Protein AF-A0A7S4BW07-F1 (afdb_monomer_lite)

InterPro domains:
  IPR001878 Zinc finger, CCHC-type [PF00098] (340-355)
  IPR001878 Zinc finger, CCHC-type [PS50158] (341-355)
  IPR001878 Zinc finger, CCHC-type [SM00343] (340-356)
  IPR036875 Zinc finger, CCHC-type superfamily [SSF57756] (324-355)
  IPR043472 Macro domain-like [G3DSA:3.40.220.10] (141-325)
  IPR043472 Macro domain-like [SSF52949] (144-316)
  IPR050892 ADP-ribose derivative metabolism enzymes [PTHR12521] (155-327)

Structure (mmCIF, N/CA/C/O backbone):
data_AF-A0A7S4BW07-F1
#
_entry.id   AF-A0A7S4BW07-F1
#
loop_
_atom_site.group_PDB
_atom_site.id
_atom_site.type_symbol
_atom_site.label_atom_id
_atom_site.label_alt_id
_atom_site.label_comp_id
_atom_site.label_asym_id
_atom_site.label_entity_id
_atom_site.label_seq_id
_atom_site.pdbx_PDB_ins_code
_atom_site.Cartn_x
_atom_site.Cartn_y
_atom_site.Cartn_z
_atom_site.occupancy
_atom_site.B_iso_or_equiv
_atom_site.auth_seq_id
_atom_site.auth_comp_id
_atom_site.auth_asym_id
_atom_site.auth_atom_id
_atom_site.pdbx_PDB_model_num
ATOM 1 N N . ALA A 1 1 ? -63.174 -32.775 -32.444 1.00 52.94 1 ALA A N 1
ATOM 2 C CA . ALA A 1 1 ? -62.093 -33.771 -32.583 1.00 52.94 1 ALA A CA 1
ATOM 3 C C . ALA A 1 1 ? -60.941 -33.375 -31.666 1.00 52.94 1 ALA A C 1
ATOM 5 O O . ALA A 1 1 ? -60.249 -32.403 -31.931 1.00 52.94 1 ALA A O 1
ATOM 6 N N . ALA A 1 2 ? -60.830 -34.055 -30.527 1.00 39.84 2 ALA A N 1
ATOM 7 C CA . ALA A 1 2 ? -59.827 -33.808 -29.501 1.00 39.84 2 ALA A CA 1
ATOM 8 C C . ALA A 1 2 ? -58.517 -34.534 -29.838 1.00 39.84 2 ALA A C 1
ATOM 10 O O . ALA A 1 2 ? -58.558 -35.705 -30.208 1.00 39.84 2 ALA A O 1
ATOM 11 N N . ARG A 1 3 ? -57.368 -33.880 -29.642 1.00 47.84 3 ARG A N 1
ATOM 12 C CA . ARG A 1 3 ? -56.084 -34.553 -29.388 1.00 47.84 3 ARG A CA 1
ATOM 13 C C . ARG A 1 3 ? -55.333 -33.767 -28.315 1.00 47.84 3 ARG A C 1
ATOM 15 O O . ARG A 1 3 ? -54.785 -32.705 -28.581 1.00 47.84 3 ARG A O 1
ATOM 22 N N . ARG A 1 4 ? -55.385 -34.280 -27.084 1.00 47.56 4 ARG A N 1
ATOM 23 C CA . ARG A 1 4 ? -54.501 -33.899 -25.977 1.00 47.56 4 ARG A CA 1
ATOM 24 C C . ARG A 1 4 ? -53.293 -34.831 -26.033 1.00 47.56 4 ARG A C 1
ATOM 26 O O . ARG A 1 4 ? -53.475 -36.046 -26.039 1.00 47.56 4 ARG A O 1
ATOM 33 N N . CYS A 1 5 ? -52.091 -34.268 -26.087 1.00 50.16 5 CYS A N 1
ATOM 34 C CA . CYS A 1 5 ? -50.850 -35.010 -25.892 1.00 50.16 5 CYS A CA 1
ATOM 35 C C . CYS A 1 5 ? -50.637 -35.242 -24.390 1.00 50.16 5 CYS A C 1
ATOM 37 O O . CYS A 1 5 ? -50.711 -34.301 -23.600 1.00 50.16 5 CYS A O 1
ATOM 39 N N . ALA A 1 6 ? -50.408 -36.497 -24.011 1.00 53.12 6 ALA A N 1
ATOM 40 C CA . ALA A 1 6 ? -50.032 -36.905 -22.662 1.00 53.12 6 ALA A CA 1
ATOM 41 C C . ALA A 1 6 ? -48.517 -36.707 -22.439 1.00 53.12 6 ALA A C 1
ATOM 43 O O . ALA A 1 6 ? -47.750 -36.922 -23.380 1.00 53.12 6 ALA A O 1
ATOM 44 N N . PRO A 1 7 ? -48.066 -36.336 -21.227 1.00 57.03 7 PRO A N 1
ATOM 45 C CA . PRO A 1 7 ? -46.651 -36.331 -20.881 1.00 57.03 7 PRO A CA 1
ATOM 46 C C . PRO A 1 7 ? -46.183 -37.696 -20.351 1.00 57.03 7 PRO A C 1
ATOM 48 O O . PRO A 1 7 ? -46.872 -38.374 -19.590 1.00 57.03 7 PRO A O 1
ATOM 51 N N . THR A 1 8 ? -44.982 -38.069 -20.781 1.00 54.78 8 THR A N 1
ATOM 52 C CA . THR A 1 8 ? -44.252 -39.300 -20.467 1.00 54.78 8 THR A CA 1
ATOM 53 C C . THR A 1 8 ? -43.808 -39.338 -19.001 1.00 54.78 8 THR A C 1
ATOM 55 O O . THR A 1 8 ? -43.261 -38.365 -18.484 1.00 54.78 8 THR A O 1
ATOM 58 N N . ALA A 1 9 ? -44.024 -40.480 -18.344 1.00 44.12 9 ALA A N 1
ATOM 59 C CA . ALA A 1 9 ? -43.617 -40.756 -16.970 1.00 44.12 9 ALA A CA 1
ATOM 60 C C . ALA A 1 9 ? -42.083 -40.813 -16.820 1.00 44.12 9 ALA A C 1
ATOM 62 O O . ALA A 1 9 ? -41.403 -41.461 -17.615 1.00 44.12 9 ALA A O 1
ATOM 63 N N . GLN A 1 10 ? -41.554 -40.161 -15.781 1.00 55.56 10 GLN A N 1
ATOM 64 C CA . GLN A 1 10 ? -40.162 -40.281 -15.340 1.00 55.56 10 GLN A CA 1
ATOM 65 C C . GLN A 1 10 ? -40.058 -41.281 -14.182 1.00 55.56 10 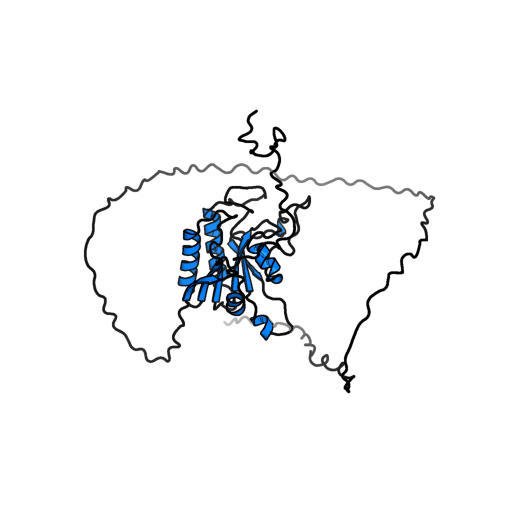GLN A C 1
ATOM 67 O O . GLN A 1 10 ? -40.829 -41.235 -13.224 1.00 55.56 10 GLN A O 1
ATOM 72 N N . THR A 1 11 ? -39.092 -42.185 -14.293 1.00 53.09 11 THR A N 1
ATOM 73 C CA . THR A 1 11 ? -38.699 -43.197 -13.305 1.00 53.09 11 THR A CA 1
ATOM 74 C C . THR A 1 11 ? -37.942 -42.546 -12.133 1.00 53.09 11 THR A C 1
ATOM 76 O O . THR A 1 11 ? -37.095 -41.686 -12.384 1.00 53.09 11 THR A O 1
ATOM 79 N N . PRO A 1 12 ? -38.177 -42.934 -10.865 1.00 52.34 12 PRO A N 1
ATOM 80 C CA . PRO A 1 12 ? -37.447 -42.369 -9.730 1.00 52.34 12 PRO A CA 1
ATOM 81 C C . PRO A 1 12 ? -36.032 -42.958 -9.587 1.00 52.34 12 PRO A C 1
ATOM 83 O O . PRO A 1 12 ? -35.833 -44.170 -9.667 1.00 52.34 12 PRO A O 1
ATOM 86 N N . LEU A 1 13 ? -35.057 -42.077 -9.344 1.00 52.97 13 LEU A N 1
ATOM 87 C CA . LEU A 1 13 ? -33.680 -42.403 -8.952 1.00 52.97 13 LEU A CA 1
ATOM 88 C C . LEU A 1 13 ? -33.608 -42.808 -7.463 1.00 52.97 13 LEU A C 1
ATOM 90 O O . LEU A 1 13 ? -34.414 -42.325 -6.664 1.00 52.97 13 LEU A O 1
ATOM 94 N N . PRO A 1 14 ? -32.647 -43.665 -7.067 1.00 49.34 14 PRO A N 1
ATOM 95 C CA . PRO A 1 14 ? -32.511 -44.131 -5.692 1.00 49.34 14 PRO A CA 1
ATOM 96 C C . PRO A 1 14 ? -31.936 -43.054 -4.760 1.00 49.34 14 PRO A C 1
ATOM 98 O O . PRO A 1 14 ? -31.027 -42.303 -5.108 1.00 49.34 14 PRO A O 1
ATOM 101 N N . THR A 1 15 ? -32.481 -43.022 -3.549 1.00 44.12 15 THR A N 1
ATOM 102 C CA . THR A 1 15 ? -32.121 -42.162 -2.421 1.00 44.12 15 THR A CA 1
ATOM 103 C C . THR A 1 15 ? -30.752 -42.526 -1.837 1.00 44.12 15 THR A C 1
ATOM 105 O O . THR A 1 15 ? -30.555 -43.624 -1.313 1.00 44.12 15 THR A O 1
ATOM 108 N N . GLU A 1 16 ? -29.807 -41.583 -1.873 1.00 44.56 16 GLU A N 1
ATOM 109 C CA . GLU A 1 16 ? -28.562 -41.678 -1.110 1.00 44.56 16 GLU A CA 1
ATOM 110 C C . GLU A 1 16 ? -28.810 -41.411 0.380 1.00 44.56 16 GLU A C 1
ATOM 112 O O . GLU A 1 16 ? -29.496 -40.469 0.780 1.00 44.56 16 GLU A O 1
ATOM 117 N N . ARG A 1 17 ? -28.241 -42.292 1.205 1.00 43.12 17 ARG A N 1
ATOM 118 C CA . ARG A 1 17 ? -28.294 -42.266 2.665 1.00 43.12 17 ARG A CA 1
ATOM 119 C C . ARG A 1 17 ? -27.422 -41.134 3.205 1.00 43.12 17 ARG A C 1
ATOM 121 O O . ARG A 1 17 ? -26.209 -41.138 3.020 1.00 43.12 17 ARG A O 1
ATOM 128 N N . THR A 1 18 ? -28.024 -40.230 3.966 1.00 41.22 18 THR A N 1
ATOM 129 C CA . THR A 1 18 ? -27.315 -39.307 4.854 1.00 41.22 18 THR A CA 1
ATOM 130 C C . THR A 1 18 ? -26.735 -40.086 6.035 1.00 41.22 18 THR A C 1
ATOM 132 O O . THR A 1 18 ? -27.486 -40.627 6.847 1.00 41.22 18 THR A O 1
ATOM 135 N N . ALA A 1 19 ? -25.407 -40.162 6.125 1.00 43.25 19 ALA A N 1
ATOM 136 C CA . ALA A 1 19 ? -24.723 -40.655 7.312 1.00 43.25 19 ALA A CA 1
ATOM 137 C C . ALA A 1 19 ? -24.701 -39.559 8.388 1.00 43.25 19 ALA A C 1
ATOM 139 O O . ALA A 1 19 ? -24.218 -38.448 8.174 1.00 43.25 19 ALA A O 1
ATOM 140 N N . ASP A 1 20 ? -25.269 -39.925 9.528 1.00 43.41 20 ASP A N 1
ATOM 141 C CA . ASP A 1 20 ? -25.390 -39.191 10.776 1.00 43.41 20 ASP A CA 1
ATOM 142 C C . ASP A 1 20 ? -24.006 -38.890 11.397 1.00 43.41 20 ASP A C 1
ATOM 144 O O . ASP A 1 20 ? -23.209 -39.788 11.681 1.00 43.41 20 ASP A O 1
ATOM 148 N N . LEU A 1 21 ? -23.718 -3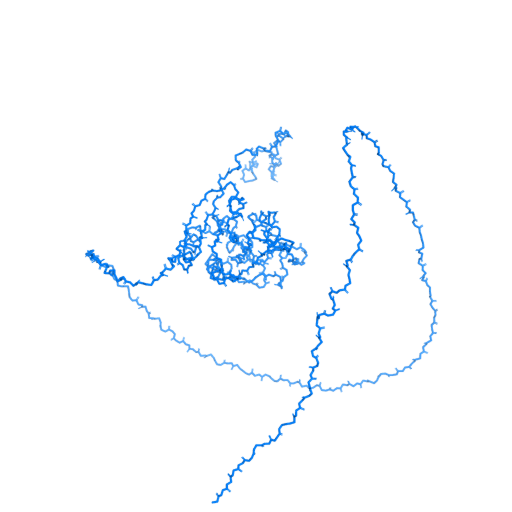7.599 11.579 1.00 45.12 21 LEU A N 1
ATOM 149 C CA . LEU A 1 21 ? -22.458 -37.045 12.091 1.00 45.12 21 LEU A CA 1
ATOM 150 C C . LEU A 1 21 ? -22.471 -36.846 13.620 1.00 45.12 21 LEU A C 1
ATOM 152 O O . LEU A 1 21 ? -21.621 -36.131 14.156 1.00 45.12 21 LEU A O 1
ATOM 156 N N . GLU A 1 22 ? -23.397 -37.488 14.337 1.00 41.41 22 GLU A N 1
ATOM 157 C CA . GLU A 1 22 ? -23.559 -37.327 15.787 1.00 41.41 22 GLU A CA 1
ATOM 158 C C . GLU A 1 22 ? -22.984 -38.491 16.626 1.00 41.41 22 GLU A C 1
ATOM 160 O O . GLU A 1 22 ? -22.907 -38.409 17.852 1.00 41.41 22 GLU A O 1
ATOM 165 N N . THR A 1 23 ? -22.428 -39.528 15.984 1.00 40.88 23 THR A N 1
ATOM 166 C CA . THR A 1 23 ? -21.866 -40.717 16.671 1.00 40.88 23 THR A CA 1
ATOM 167 C C . THR A 1 23 ? -20.335 -40.675 16.889 1.00 40.88 23 THR A C 1
ATOM 169 O O . THR A 1 23 ? -19.779 -41.515 17.591 1.00 40.88 23 THR A O 1
ATOM 172 N N . LEU A 1 24 ? -19.618 -39.655 16.398 1.00 38.56 24 LEU A N 1
ATOM 173 C CA . LEU A 1 24 ? -18.141 -39.571 16.480 1.00 38.56 24 LEU A CA 1
ATOM 174 C C . LEU A 1 24 ? -17.604 -38.564 17.520 1.00 38.56 24 LEU A C 1
ATOM 176 O O . LEU A 1 24 ? -16.448 -38.150 17.456 1.00 38.56 24 LEU A O 1
ATOM 180 N N . ARG A 1 25 ? -18.432 -38.167 18.498 1.00 41.47 25 ARG A N 1
ATOM 181 C CA . ARG A 1 25 ? -18.088 -37.161 19.530 1.00 41.47 25 ARG A CA 1
ATOM 182 C C . ARG A 1 25 ? -17.975 -37.674 20.967 1.00 41.47 25 ARG A C 1
ATOM 184 O O . ARG A 1 25 ? -17.830 -36.875 21.889 1.00 41.47 25 ARG A O 1
ATOM 191 N N . ARG A 1 26 ? -17.986 -38.986 21.192 1.00 39.78 26 ARG A N 1
ATOM 192 C CA . ARG A 1 26 ? -17.816 -39.573 22.529 1.00 39.78 26 ARG A CA 1
ATOM 193 C C . ARG A 1 26 ? -16.743 -40.647 22.491 1.00 39.78 26 ARG A C 1
ATOM 195 O O . ARG A 1 26 ? -17.069 -41.786 22.210 1.00 39.78 26 ARG A O 1
ATOM 202 N N . ASN A 1 27 ? -15.488 -40.254 22.716 1.00 35.66 27 ASN A N 1
ATOM 203 C CA . ASN A 1 27 ? -14.426 -41.058 23.340 1.00 35.66 27 ASN A CA 1
ATOM 204 C C . ASN A 1 27 ? -13.112 -40.266 23.308 1.00 35.66 27 ASN A C 1
ATOM 206 O O . ASN A 1 27 ? -12.413 -40.293 22.303 1.00 35.66 27 ASN A O 1
ATOM 210 N N . LEU A 1 28 ? -12.832 -39.530 24.392 1.00 36.00 28 LEU A N 1
ATOM 211 C CA . LEU A 1 28 ? -11.504 -39.232 24.968 1.00 36.00 28 LEU A CA 1
ATOM 212 C C . LEU A 1 28 ? -11.645 -38.067 25.960 1.00 36.00 28 LEU A C 1
ATOM 214 O O . LEU A 1 28 ? -11.233 -36.936 25.722 1.00 36.00 28 LEU A O 1
ATOM 218 N N . ALA A 1 29 ? -12.264 -38.364 27.095 1.00 33.94 29 ALA A N 1
ATOM 219 C CA . ALA A 1 29 ? -12.127 -37.590 28.316 1.00 33.94 29 ALA A CA 1
ATOM 220 C C . ALA A 1 29 ? -11.973 -38.616 29.433 1.00 33.94 29 ALA A C 1
ATOM 222 O O . ALA A 1 29 ? -12.885 -39.407 29.613 1.00 33.94 29 ALA A O 1
ATOM 223 N N . PHE A 1 30 ? -10.798 -38.661 30.064 1.00 32.25 30 PHE A N 1
ATOM 224 C CA . PHE A 1 30 ? -10.519 -39.057 31.454 1.00 32.25 30 PHE A CA 1
ATOM 225 C C . PHE A 1 30 ? -9.035 -39.425 31.564 1.00 32.25 30 PHE A C 1
ATOM 227 O O . PHE A 1 30 ? -8.624 -40.453 31.040 1.00 32.25 30 PHE A O 1
ATOM 234 N N . PHE A 1 31 ? -8.238 -38.556 32.195 1.00 31.56 31 PHE A N 1
ATOM 235 C CA . PHE A 1 31 ? -7.399 -38.860 33.367 1.00 31.56 31 PHE A CA 1
ATOM 236 C C . PHE A 1 31 ? -6.421 -37.702 33.644 1.00 31.56 31 PHE A C 1
ATOM 238 O O . PHE A 1 31 ? -5.444 -37.526 32.922 1.00 31.56 31 PHE A O 1
ATOM 245 N N . TRP A 1 32 ? -6.727 -36.897 34.669 1.00 32.56 32 TRP A N 1
ATOM 246 C CA . TRP A 1 32 ? -5.901 -36.625 35.865 1.00 32.56 32 TRP A CA 1
ATOM 247 C C . TRP A 1 32 ? -6.265 -35.280 36.514 1.00 32.56 32 TRP A C 1
ATOM 249 O O . TRP A 1 32 ? -6.237 -34.228 35.880 1.00 32.56 32 TRP A O 1
ATOM 259 N N . LEU A 1 33 ? -6.586 -35.339 37.810 1.00 38.53 33 LEU A N 1
ATOM 260 C CA . LEU A 1 33 ? -6.883 -34.211 38.693 1.00 38.53 33 LEU A CA 1
ATOM 261 C C . LEU A 1 33 ? -6.057 -34.395 39.991 1.00 38.53 33 LEU A C 1
ATOM 263 O O . LEU A 1 33 ? -6.345 -35.321 40.739 1.00 38.53 33 LEU A O 1
ATOM 267 N N . PHE A 1 34 ? -5.080 -33.491 40.208 1.00 35.50 34 PHE A N 1
ATOM 268 C CA . PHE A 1 34 ? -4.532 -32.928 41.478 1.00 35.50 34 PHE A CA 1
ATOM 269 C C . PHE A 1 34 ? -3.842 -33.841 42.541 1.00 35.50 34 PHE A C 1
ATOM 271 O O . PHE A 1 34 ? -4.021 -35.051 42.476 1.00 35.50 34 PHE A O 1
ATOM 278 N N . PRO A 1 35 ? -3.063 -33.310 43.539 1.00 56.97 35 PRO A N 1
ATOM 279 C CA . PRO A 1 35 ? -2.945 -31.915 44.014 1.00 56.97 35 PRO A CA 1
ATOM 280 C C . PRO A 1 35 ? -1.521 -31.341 44.296 1.00 56.97 35 PRO A C 1
ATOM 282 O O . PRO A 1 35 ? -0.492 -31.956 44.048 1.00 56.97 35 PRO A O 1
ATOM 285 N N . ALA A 1 36 ? -1.535 -30.093 44.788 1.00 43.25 36 ALA A N 1
ATOM 286 C CA . ALA A 1 36 ? -0.470 -29.120 45.068 1.00 43.25 36 ALA A CA 1
ATOM 287 C C . ALA A 1 36 ? 0.516 -29.434 46.222 1.00 43.25 36 ALA A C 1
ATOM 289 O O . ALA A 1 36 ? 0.225 -30.280 47.058 1.00 43.25 36 ALA A O 1
ATOM 290 N N . VAL A 1 37 ? 1.616 -28.650 46.309 1.00 35.25 37 VAL A N 1
ATOM 291 C CA . VAL A 1 37 ? 2.120 -27.855 47.476 1.00 35.25 37 VAL A CA 1
ATOM 292 C C . VAL A 1 37 ? 3.611 -27.472 47.286 1.00 35.25 37 VAL A C 1
ATOM 294 O O . VAL A 1 37 ? 4.414 -28.306 46.888 1.00 35.25 37 VAL A O 1
ATOM 297 N N . GLY A 1 38 ? 3.995 -26.234 47.658 1.00 31.41 38 GLY A N 1
ATOM 298 C CA . GLY A 1 38 ? 5.314 -25.960 48.274 1.00 31.41 38 GLY A CA 1
ATOM 299 C C . GLY A 1 38 ? 6.230 -24.895 47.641 1.00 31.41 38 GLY A C 1
ATOM 300 O O . GLY A 1 38 ? 6.811 -25.108 46.586 1.00 31.41 38 GLY A O 1
ATOM 301 N N . ARG A 1 39 ? 6.423 -23.767 48.347 1.00 41.31 39 ARG A N 1
ATOM 302 C CA . ARG A 1 39 ? 7.477 -22.741 48.140 1.00 41.31 39 ARG A CA 1
ATOM 303 C C . ARG A 1 39 ? 8.841 -23.225 48.671 1.00 41.31 39 ARG A C 1
ATOM 305 O O . ARG A 1 39 ? 8.839 -23.852 49.720 1.00 41.31 39 ARG A O 1
ATOM 312 N N . MET A 1 40 ? 9.967 -22.776 48.088 1.00 30.25 40 MET A N 1
ATOM 313 C CA . MET A 1 40 ? 11.015 -21.942 48.741 1.00 30.25 40 MET A CA 1
ATOM 314 C C . MET A 1 40 ? 12.328 -21.805 47.922 1.00 30.25 40 MET A C 1
ATOM 316 O O . MET A 1 40 ? 12.826 -22.761 47.351 1.00 30.25 40 MET A O 1
ATOM 320 N N . HIS A 1 41 ? 12.824 -20.558 47.910 1.00 36.62 41 HIS A N 1
ATOM 321 C CA . HIS A 1 41 ? 14.176 -19.966 47.793 1.00 36.62 41 HIS A CA 1
ATOM 322 C C . HIS A 1 41 ? 15.443 -20.700 47.282 1.00 36.62 41 HIS A C 1
ATOM 324 O O . HIS A 1 41 ? 15.789 -21.769 47.761 1.00 36.62 41 HIS A O 1
ATOM 330 N N . ALA A 1 42 ? 16.240 -19.887 46.546 1.00 33.84 42 ALA A N 1
ATOM 331 C CA . ALA A 1 42 ? 17.721 -19.786 46.517 1.00 33.84 42 ALA A CA 1
ATOM 332 C C . ALA A 1 42 ? 18.498 -20.983 45.920 1.00 33.84 42 ALA A C 1
ATOM 334 O O . ALA A 1 42 ? 18.060 -22.112 45.996 1.00 33.84 42 ALA A O 1
ATOM 335 N N . SER A 1 43 ? 19.690 -20.897 45.330 1.00 33.72 43 SER A N 1
ATOM 336 C CA . SER A 1 43 ? 20.604 -19.865 44.828 1.00 33.72 43 SER A CA 1
ATOM 337 C C . SER A 1 43 ? 21.804 -20.637 44.239 1.00 33.72 43 SER A C 1
ATOM 339 O O . SER A 1 43 ? 22.129 -21.693 44.768 1.00 33.72 43 SER A O 1
ATOM 341 N N . GLN A 1 44 ? 22.514 -20.057 43.264 1.00 31.83 44 GLN A N 1
ATOM 342 C CA . GLN A 1 44 ? 23.883 -20.415 42.829 1.00 31.83 44 GLN A CA 1
ATOM 343 C C . GLN A 1 44 ? 24.109 -21.750 42.086 1.00 31.83 44 GLN A C 1
ATOM 345 O O . GLN A 1 44 ? 23.568 -22.791 42.427 1.00 31.83 44 GLN A O 1
ATOM 350 N N . GLY A 1 45 ? 25.001 -21.713 41.086 1.00 30.77 45 GLY A N 1
ATOM 351 C CA . GLY A 1 45 ? 25.560 -22.923 40.474 1.00 30.77 45 GLY A CA 1
ATOM 352 C C . GLY A 1 45 ? 26.061 -22.743 39.044 1.00 30.77 45 GLY A C 1
ATOM 353 O O . GLY A 1 45 ? 25.388 -23.094 38.086 1.00 30.77 45 GLY A O 1
ATOM 354 N N . VAL A 1 46 ? 27.256 -22.181 38.906 1.00 38.12 46 VAL A N 1
ATOM 355 C CA . VAL A 1 46 ? 28.016 -22.011 37.661 1.00 38.12 46 VAL A CA 1
ATOM 356 C C . VAL A 1 46 ? 28.842 -23.284 37.359 1.00 38.12 46 VAL A C 1
ATOM 358 O O . VAL A 1 46 ? 29.412 -23.844 38.287 1.00 38.12 46 VAL A O 1
ATOM 361 N N . LYS A 1 47 ? 29.002 -23.617 36.058 1.00 34.00 47 LYS A N 1
ATOM 362 C CA . LYS A 1 47 ? 29.954 -24.566 35.401 1.00 34.00 47 LYS A CA 1
ATOM 363 C C . LYS A 1 47 ? 29.617 -26.074 35.395 1.00 34.00 47 LYS A C 1
ATOM 365 O O . LYS A 1 47 ? 29.618 -26.708 36.436 1.00 34.00 47 LYS A O 1
ATOM 370 N N . GLN A 1 48 ? 29.509 -26.663 34.194 1.00 33.66 48 GLN A N 1
ATOM 371 C CA . GLN A 1 48 ? 30.522 -27.509 33.501 1.00 33.66 48 GLN A CA 1
ATOM 372 C C . GLN A 1 48 ? 29.876 -28.191 32.260 1.00 33.66 48 GLN A C 1
ATOM 374 O O . GLN A 1 48 ? 28.760 -28.685 32.340 1.00 33.66 48 GLN A O 1
ATOM 379 N N . ALA A 1 49 ? 30.393 -27.949 31.044 1.00 31.33 49 ALA A N 1
ATOM 380 C CA . ALA A 1 49 ? 31.215 -28.862 30.214 1.00 31.33 49 ALA A CA 1
ATOM 381 C C . ALA A 1 49 ? 30.479 -30.160 29.780 1.00 31.33 49 ALA A C 1
ATOM 383 O O . ALA A 1 49 ? 30.180 -31.010 30.601 1.00 31.33 49 ALA A O 1
ATOM 384 N N . ALA A 1 50 ? 30.008 -30.301 28.535 1.00 32.53 50 ALA A N 1
ATOM 385 C CA . ALA A 1 50 ? 30.759 -30.619 27.307 1.00 32.53 50 ALA A CA 1
ATOM 386 C C . ALA A 1 50 ? 31.354 -32.044 27.249 1.00 32.53 50 ALA A C 1
ATOM 388 O O . ALA A 1 50 ? 32.559 -32.182 27.382 1.00 32.53 50 ALA A O 1
ATOM 389 N N . VAL A 1 51 ? 30.536 -33.069 26.956 1.00 31.45 51 VAL A N 1
ATOM 390 C CA . VAL A 1 51 ? 30.914 -34.362 26.325 1.00 31.45 51 VAL A CA 1
ATOM 391 C C . VAL A 1 51 ? 29.605 -34.923 25.719 1.00 31.45 51 VAL A C 1
ATOM 393 O O . VAL A 1 51 ? 28.612 -35.005 26.426 1.00 31.45 51 VAL A O 1
ATOM 396 N N . LEU A 1 52 ? 29.433 -35.128 24.408 1.00 28.98 52 LEU A N 1
ATOM 397 C CA . LEU A 1 52 ? 29.710 -36.401 23.737 1.00 28.98 52 LEU A CA 1
ATOM 398 C C . LEU A 1 52 ? 29.690 -36.183 22.212 1.00 28.98 52 LEU A C 1
ATOM 400 O O . LEU A 1 52 ? 28.677 -35.811 21.619 1.00 28.98 52 LEU A O 1
ATOM 404 N N . LYS A 1 53 ? 30.842 -36.418 21.587 1.00 34.41 53 LYS A N 1
ATOM 405 C CA . LYS A 1 53 ? 31.050 -36.510 20.141 1.00 34.41 53 LYS A CA 1
ATOM 406 C C . LYS A 1 53 ? 31.340 -37.983 19.830 1.00 34.41 53 LYS A C 1
ATOM 408 O O . LYS A 1 53 ? 31.967 -38.655 20.637 1.00 34.41 53 LYS A O 1
ATOM 413 N N . GLN A 1 54 ? 30.962 -38.393 18.621 1.00 30.39 54 GLN A N 1
ATOM 414 C CA . GLN A 1 54 ? 31.388 -39.597 17.892 1.00 30.39 54 GLN A CA 1
ATOM 415 C C . GLN A 1 54 ? 30.713 -40.936 18.232 1.00 30.39 54 GLN A C 1
ATOM 417 O O . GLN A 1 54 ? 31.050 -41.628 19.184 1.00 30.39 54 GLN A O 1
ATOM 422 N N . ARG A 1 55 ? 29.869 -41.374 17.289 1.00 37.31 55 ARG A N 1
ATOM 423 C CA . ARG A 1 55 ? 29.823 -42.769 16.844 1.00 37.31 55 ARG A CA 1
ATOM 424 C C . ARG A 1 55 ? 30.167 -42.819 15.355 1.00 37.31 55 ARG A C 1
ATOM 426 O O . ARG A 1 55 ? 29.624 -42.070 14.547 1.00 37.31 55 ARG A O 1
ATOM 433 N N . THR A 1 56 ? 31.143 -43.658 15.060 1.00 34.38 56 THR A N 1
ATOM 434 C CA . THR A 1 56 ? 31.743 -43.999 13.773 1.00 34.38 56 THR A CA 1
ATOM 435 C C . THR A 1 56 ? 30.879 -44.982 12.971 1.00 34.38 56 THR A C 1
ATOM 437 O O . THR A 1 56 ? 30.268 -45.877 13.543 1.00 34.38 56 THR A O 1
ATOM 440 N N . LEU A 1 57 ? 30.855 -44.765 11.647 1.00 33.06 57 LEU A N 1
ATOM 441 C CA . LEU A 1 57 ? 31.056 -45.716 10.529 1.00 33.06 57 LEU A CA 1
ATOM 442 C C . LEU A 1 57 ? 30.746 -47.202 10.812 1.00 33.06 57 LEU A C 1
ATOM 444 O O . LEU A 1 57 ? 31.364 -47.804 11.682 1.00 33.06 57 LEU A O 1
ATOM 448 N N . SER A 1 58 ? 29.925 -47.894 10.014 1.00 31.23 58 SER A N 1
ATOM 449 C CA . SER A 1 58 ? 30.330 -48.485 8.718 1.00 31.23 58 SER A CA 1
ATOM 450 C C . SER A 1 58 ? 29.230 -49.435 8.173 1.00 31.23 58 SER A C 1
ATOM 452 O O . SER A 1 58 ? 28.224 -49.640 8.842 1.00 31.23 58 SER A O 1
ATOM 454 N N . PHE A 1 59 ? 29.479 -50.011 6.985 1.00 31.50 59 PHE A N 1
ATOM 455 C CA . PHE A 1 59 ? 28.650 -50.821 6.064 1.00 31.50 59 PHE A CA 1
ATOM 456 C C . PHE A 1 59 ? 27.956 -49.997 4.967 1.00 31.50 59 PHE A C 1
ATOM 458 O O . PHE A 1 59 ? 27.076 -49.195 5.234 1.00 31.50 59 PHE A O 1
ATOM 465 N N . GLY A 1 60 ? 28.304 -50.099 3.684 1.00 30.19 60 GLY A N 1
ATOM 466 C CA . GLY A 1 60 ? 29.139 -51.074 2.978 1.00 30.19 60 GLY A CA 1
ATOM 467 C C . GLY A 1 60 ? 28.440 -51.422 1.666 1.00 30.19 60 GLY A C 1
ATOM 468 O O . GLY A 1 60 ? 27.423 -52.102 1.675 1.00 30.19 60 GLY A O 1
ATOM 469 N N . LYS A 1 61 ? 28.956 -50.886 0.556 1.00 33.97 61 LYS A N 1
ATOM 470 C CA . LYS A 1 61 ? 28.516 -51.160 -0.820 1.00 33.97 61 LYS A CA 1
ATOM 471 C C . LYS A 1 61 ? 28.619 -52.657 -1.134 1.00 33.97 61 LYS A C 1
ATOM 473 O O . LYS A 1 61 ? 29.652 -53.250 -0.851 1.00 33.97 61 LYS A O 1
ATOM 478 N N . ALA A 1 62 ? 27.633 -53.192 -1.848 1.00 31.17 62 ALA A N 1
ATOM 479 C CA . ALA A 1 62 ? 27.792 -54.390 -2.664 1.00 31.17 62 ALA A CA 1
ATOM 480 C C . ALA A 1 62 ? 27.363 -54.055 -4.098 1.00 31.17 62 ALA A C 1
ATOM 482 O O . ALA A 1 62 ? 26.259 -53.566 -4.340 1.00 31.17 62 ALA A O 1
ATOM 483 N N . ARG A 1 63 ? 28.296 -54.247 -5.029 1.00 34.97 63 ARG A N 1
ATOM 484 C CA . ARG A 1 63 ? 28.138 -54.134 -6.476 1.00 34.97 63 ARG A CA 1
ATOM 485 C C . ARG A 1 63 ? 29.033 -55.216 -7.067 1.00 34.97 63 ARG A C 1
ATOM 487 O O . ARG A 1 63 ? 30.233 -55.127 -6.872 1.00 34.97 63 ARG A O 1
ATOM 494 N N . GLU A 1 64 ? 28.432 -56.171 -7.758 1.00 33.47 64 GLU A N 1
ATOM 495 C CA . GLU A 1 64 ? 28.991 -57.122 -8.735 1.00 33.47 64 GLU A CA 1
ATOM 496 C C . GLU A 1 64 ? 27.766 -57.816 -9.374 1.00 33.47 64 GLU A C 1
ATOM 498 O O . GLU A 1 64 ? 26.724 -57.888 -8.727 1.00 33.47 64 GLU A O 1
ATOM 503 N N . CYS A 1 65 ? 27.744 -58.397 -10.571 1.00 31.00 65 CYS A N 1
ATOM 504 C CA . CYS A 1 65 ? 28.410 -58.255 -11.873 1.00 31.00 65 CYS A CA 1
ATOM 505 C C . CYS A 1 65 ? 27.973 -59.517 -12.652 1.00 31.00 65 CYS A C 1
ATOM 507 O O . CYS A 1 65 ? 28.140 -60.595 -12.098 1.00 31.00 65 CYS A O 1
ATOM 509 N N . LEU A 1 66 ? 27.529 -59.373 -13.916 1.00 30.06 66 LEU A N 1
ATOM 510 C CA . LEU A 1 66 ? 27.591 -60.389 -15.001 1.00 30.06 66 LEU A CA 1
ATOM 511 C C . LEU A 1 66 ? 26.698 -61.654 -14.823 1.00 30.06 66 LEU A C 1
ATOM 513 O O . LEU A 1 66 ? 26.509 -62.142 -13.725 1.00 30.06 66 LEU A O 1
ATOM 517 N N . GLN A 1 67 ? 26.087 -62.279 -15.835 1.00 31.56 67 GLN A N 1
ATOM 518 C CA . GLN A 1 67 ? 26.190 -62.188 -17.291 1.00 31.56 67 GLN A CA 1
ATOM 519 C C . GLN A 1 67 ? 25.008 -62.944 -17.945 1.00 31.56 67 GLN A C 1
ATOM 521 O O . GLN A 1 67 ? 24.529 -63.928 -17.392 1.00 31.56 67 GLN A O 1
ATOM 526 N N . SER A 1 68 ? 24.646 -62.487 -19.154 1.00 33.16 68 SER A N 1
ATOM 527 C CA . SER A 1 68 ? 24.100 -63.213 -20.324 1.00 33.16 68 SER A CA 1
ATOM 528 C C . SER A 1 68 ? 22.805 -64.032 -20.218 1.00 33.16 68 SER A C 1
ATOM 530 O O . SER A 1 68 ? 22.745 -65.020 -19.498 1.00 33.16 68 SER A O 1
ATOM 532 N N . ILE A 1 69 ? 21.844 -63.720 -21.098 1.00 32.81 69 ILE A N 1
ATOM 533 C CA . ILE A 1 69 ? 21.552 -64.508 -22.315 1.00 32.81 69 ILE A CA 1
ATOM 534 C C . ILE A 1 69 ? 20.722 -63.639 -23.283 1.00 32.81 69 ILE A C 1
ATOM 536 O O . ILE A 1 69 ? 19.716 -63.045 -22.897 1.00 32.81 69 ILE A O 1
ATOM 540 N N . ASP A 1 70 ? 21.204 -63.561 -24.526 1.00 37.00 70 ASP A N 1
ATOM 541 C CA . ASP A 1 70 ? 20.521 -63.073 -25.730 1.00 37.00 70 ASP A CA 1
ATOM 542 C C . ASP A 1 70 ? 19.305 -63.935 -26.069 1.00 37.00 70 ASP A C 1
ATOM 544 O O . ASP A 1 70 ? 19.444 -65.153 -26.069 1.00 37.00 70 ASP A O 1
ATOM 548 N N . LEU A 1 71 ? 18.198 -63.325 -26.510 1.00 36.59 71 LEU A N 1
ATOM 549 C CA . LEU A 1 71 ? 17.377 -63.861 -27.604 1.00 36.59 71 LEU A CA 1
ATOM 550 C C . LEU A 1 71 ? 16.684 -62.723 -28.380 1.00 36.59 71 LEU A C 1
ATOM 552 O O . LEU A 1 71 ? 15.820 -62.011 -27.876 1.00 36.59 71 LEU A O 1
ATOM 556 N N . THR A 1 72 ? 17.133 -62.598 -29.624 1.00 35.81 72 THR A N 1
ATOM 557 C CA . THR A 1 72 ? 16.488 -62.115 -30.855 1.00 35.81 72 THR A CA 1
ATOM 558 C C . THR A 1 72 ? 14.966 -61.919 -30.856 1.00 35.81 72 THR A C 1
ATOM 560 O O . THR A 1 72 ? 14.220 -62.809 -30.450 1.00 35.81 72 THR A O 1
ATOM 563 N N . GLY A 1 73 ? 14.503 -60.841 -31.498 1.00 32.31 73 GLY A N 1
ATOM 564 C CA . GLY A 1 73 ? 13.119 -60.736 -31.968 1.00 32.31 73 GLY A CA 1
ATOM 565 C C . GLY A 1 73 ? 12.800 -59.396 -32.633 1.00 32.31 73 GLY A C 1
ATOM 566 O O . GLY A 1 73 ? 12.838 -58.356 -31.985 1.00 32.31 73 GLY A O 1
ATOM 567 N N . ASP A 1 74 ? 12.509 -59.455 -33.929 1.00 34.06 74 ASP A N 1
ATOM 568 C CA . ASP A 1 74 ? 12.282 -58.366 -34.881 1.00 34.06 74 ASP A CA 1
ATOM 569 C C . ASP A 1 74 ? 11.188 -57.344 -34.514 1.00 34.06 74 ASP A C 1
ATOM 571 O O . ASP A 1 74 ? 10.130 -57.682 -33.982 1.00 34.06 74 ASP A O 1
ATOM 575 N N . VAL A 1 75 ? 11.415 -56.084 -34.906 1.00 42.50 75 VAL A N 1
ATOM 576 C CA . VAL A 1 75 ? 10.428 -54.991 -34.876 1.00 42.50 75 VAL A CA 1
ATOM 577 C C . VAL A 1 75 ? 10.054 -54.627 -36.318 1.00 42.50 75 VAL A C 1
ATOM 579 O O . VAL A 1 75 ? 10.934 -54.191 -37.067 1.00 42.50 75 VAL A O 1
ATOM 582 N N . PRO A 1 76 ? 8.779 -54.739 -36.735 1.00 47.97 76 PRO A N 1
ATOM 583 C CA . PRO A 1 76 ? 8.340 -54.208 -38.012 1.00 47.97 76 PRO A CA 1
ATOM 584 C C . PRO A 1 76 ? 8.126 -52.692 -37.955 1.00 47.97 76 PRO A C 1
ATOM 586 O O . PRO A 1 76 ? 7.542 -52.133 -37.027 1.00 47.97 76 PRO A O 1
ATOM 589 N N . SER A 1 77 ? 8.618 -52.054 -39.011 1.00 40.03 77 SER A N 1
ATOM 590 C CA . SER A 1 77 ? 8.398 -50.668 -39.404 1.00 40.03 77 SER A CA 1
ATOM 591 C C . SER A 1 77 ? 6.971 -50.486 -39.916 1.00 40.03 77 SER A C 1
ATOM 593 O O . SER A 1 77 ? 6.617 -51.157 -40.880 1.00 40.03 77 SER A O 1
ATOM 595 N N . ASP A 1 78 ? 6.251 -49.481 -39.415 1.00 38.56 78 ASP A N 1
ATOM 596 C CA . ASP A 1 78 ? 5.123 -48.887 -40.135 1.00 38.56 78 ASP A CA 1
ATOM 597 C C . ASP A 1 78 ? 5.241 -47.357 -40.186 1.00 38.56 78 ASP A C 1
ATOM 599 O O . ASP A 1 78 ? 5.218 -46.646 -39.179 1.00 38.56 78 ASP A O 1
ATOM 603 N N . LYS A 1 79 ? 5.383 -46.863 -41.420 1.00 37.75 79 LYS A N 1
ATOM 604 C CA . LYS A 1 79 ? 5.181 -45.477 -41.852 1.00 37.75 79 LYS A CA 1
ATOM 605 C C . LYS A 1 79 ? 3.803 -45.395 -42.508 1.00 37.75 79 LYS A C 1
ATOM 607 O O . LYS A 1 79 ? 3.590 -46.123 -43.469 1.00 37.75 79 LYS A O 1
ATOM 612 N N . ALA A 1 80 ? 2.956 -44.441 -42.115 1.00 33.53 80 ALA A N 1
ATOM 613 C CA . ALA A 1 80 ? 2.019 -43.740 -43.011 1.00 33.53 80 ALA A CA 1
ATOM 614 C C . ALA A 1 80 ? 1.227 -42.639 -42.273 1.00 33.53 80 ALA A C 1
ATOM 616 O O . ALA A 1 80 ? 1.048 -42.711 -41.064 1.00 33.53 80 ALA A O 1
ATOM 617 N N . ALA A 1 81 ? 0.707 -41.688 -43.066 1.00 34.03 81 ALA A N 1
ATOM 618 C CA . ALA A 1 81 ? -0.111 -40.499 -42.752 1.00 34.03 81 ALA A CA 1
ATOM 619 C C . ALA A 1 81 ? 0.708 -39.257 -42.328 1.00 34.03 81 ALA A C 1
ATOM 621 O O . ALA A 1 81 ? 1.182 -39.170 -41.206 1.00 34.03 81 ALA A O 1
ATOM 622 N N . SER A 1 82 ? 1.044 -38.277 -43.184 1.00 33.03 82 SER A N 1
ATOM 623 C CA . SER A 1 82 ? 0.309 -37.554 -44.249 1.00 33.03 82 SER A CA 1
ATOM 624 C C . SER A 1 82 ? -0.940 -36.802 -43.773 1.00 33.03 82 SER A C 1
ATOM 626 O O . SER A 1 82 ? -2.016 -37.384 -43.701 1.00 33.03 82 SER A O 1
ATOM 628 N N . SER A 1 83 ? -0.774 -35.493 -43.532 1.00 35.56 83 SER A N 1
ATOM 629 C CA . SER A 1 83 ? -1.743 -34.404 -43.788 1.00 35.56 83 SER A CA 1
ATOM 630 C C . SER A 1 83 ? -1.088 -33.086 -43.332 1.00 35.56 83 SER A C 1
ATOM 632 O O . SER A 1 83 ? -0.914 -32.870 -42.138 1.00 35.56 83 SER A O 1
ATOM 634 N N . SER A 1 84 ? -0.490 -32.265 -44.201 1.00 31.94 84 SER A N 1
ATOM 635 C CA . SER A 1 84 ? -1.154 -31.302 -45.097 1.00 31.94 84 SER A CA 1
ATOM 636 C C . SER A 1 84 ? -2.270 -30.518 -44.401 1.00 31.94 84 SER A C 1
ATOM 638 O O . SER A 1 84 ? -3.403 -30.985 -44.344 1.00 31.94 84 SER A O 1
ATOM 640 N N . TRP A 1 85 ? -1.945 -29.321 -43.902 1.00 33.84 85 TRP A N 1
ATOM 641 C CA . TRP A 1 85 ? -2.910 -28.232 -43.753 1.00 33.84 85 TRP A CA 1
ATOM 642 C C . TRP A 1 85 ? -2.354 -26.986 -44.427 1.00 33.84 85 TRP A C 1
ATOM 644 O O . TRP A 1 85 ? -1.233 -26.544 -44.177 1.00 33.84 85 TRP A O 1
ATOM 654 N N . ALA A 1 86 ? -3.164 -26.505 -45.358 1.00 35.50 86 ALA A N 1
ATOM 655 C CA . ALA A 1 86 ? -2.856 -25.501 -46.341 1.00 35.50 86 ALA A CA 1
ATOM 656 C C . ALA A 1 86 ? -2.845 -24.080 -45.770 1.00 35.50 86 ALA A C 1
ATOM 658 O O . ALA A 1 86 ? -3.603 -23.717 -44.869 1.00 35.50 86 ALA A O 1
ATOM 659 N N . LEU A 1 87 ? -2.001 -23.287 -46.422 1.00 35.94 87 LEU A N 1
ATOM 660 C CA . LEU A 1 87 ? -2.042 -21.840 -46.564 1.00 35.94 87 LEU A CA 1
ATOM 661 C C . LEU A 1 87 ? -3.479 -21.292 -46.634 1.00 35.94 87 LEU A C 1
ATOM 663 O O . LEU A 1 87 ? -4.279 -21.721 -47.466 1.00 35.94 87 LEU A O 1
ATOM 667 N N . ARG A 1 88 ? -3.763 -20.262 -45.829 1.00 35.91 88 ARG A N 1
ATOM 668 C CA . ARG A 1 88 ? -4.772 -19.249 -46.156 1.00 35.91 88 ARG A CA 1
ATOM 669 C C . ARG A 1 88 ? -4.116 -17.876 -46.250 1.00 35.91 88 ARG A C 1
ATOM 671 O O . ARG A 1 88 ? -3.266 -17.503 -45.449 1.00 35.91 88 ARG A O 1
ATOM 678 N N . THR A 1 89 ? -4.533 -17.212 -47.311 1.00 46.56 89 THR A N 1
ATOM 679 C CA . THR A 1 89 ? -4.167 -15.927 -47.903 1.00 46.56 89 THR A CA 1
ATOM 680 C C . THR A 1 89 ? -4.509 -14.707 -47.029 1.00 46.56 89 THR A C 1
ATOM 682 O O . THR A 1 89 ? -5.213 -14.850 -46.028 1.00 46.56 89 THR A O 1
ATOM 685 N N . PRO A 1 90 ? -3.995 -13.510 -47.387 1.00 47.75 90 PRO A N 1
ATOM 686 C CA . PRO A 1 90 ? -3.889 -12.360 -46.492 1.00 47.75 90 PRO A CA 1
ATOM 687 C C . PRO A 1 90 ? -5.189 -11.556 -46.353 1.00 47.75 90 PRO A C 1
ATOM 689 O O . PRO A 1 90 ? -6.026 -11.516 -47.253 1.00 47.75 90 PRO A O 1
ATOM 692 N N . MET A 1 91 ? -5.320 -10.891 -45.204 1.00 43.72 91 MET A N 1
ATOM 693 C CA . MET A 1 91 ? -6.366 -9.911 -44.899 1.00 43.72 91 MET A CA 1
ATOM 694 C C . MET A 1 91 ? -6.156 -8.619 -45.712 1.00 43.72 91 MET A C 1
ATOM 696 O O . MET A 1 91 ? -5.011 -8.181 -45.845 1.00 43.72 91 MET A O 1
ATOM 700 N N . PRO A 1 92 ? -7.224 -7.979 -46.223 1.00 54.25 92 PRO A N 1
ATOM 701 C CA . PRO A 1 92 ? -7.118 -6.715 -46.937 1.00 54.25 92 PRO A CA 1
ATOM 702 C C . PRO A 1 92 ? -6.857 -5.548 -45.976 1.00 54.25 92 PRO A C 1
ATOM 704 O O . PRO A 1 92 ? -7.526 -5.376 -44.957 1.00 54.25 92 PRO A O 1
ATOM 707 N N . SER A 1 93 ? -5.878 -4.730 -46.349 1.00 44.59 93 SER A N 1
ATOM 708 C CA . SER A 1 93 ? -5.596 -3.405 -45.811 1.00 44.59 93 SER A CA 1
ATOM 709 C C . SER A 1 93 ? -6.769 -2.463 -46.091 1.00 44.59 93 SER A C 1
ATOM 711 O O . SER A 1 93 ? -6.924 -1.965 -47.203 1.00 44.59 93 SER A O 1
ATOM 713 N N . GLY A 1 94 ? -7.600 -2.252 -45.070 1.00 36.47 94 GLY A N 1
ATOM 714 C CA . GLY A 1 94 ? -8.600 -1.192 -45.023 1.00 36.47 94 GLY A CA 1
ATOM 715 C C . GLY A 1 94 ? -7.955 0.113 -44.570 1.00 36.47 94 GLY A C 1
ATOM 716 O O . GLY A 1 94 ? -7.630 0.289 -43.398 1.00 36.47 94 GLY A O 1
ATOM 717 N N . GLU A 1 95 ? -7.755 0.992 -45.537 1.00 39.88 95 GLU A N 1
ATOM 718 C CA . GLU A 1 95 ? -7.369 2.391 -45.423 1.00 39.88 95 GLU A CA 1
ATOM 719 C C . GLU A 1 95 ? -8.473 3.154 -44.664 1.00 39.88 95 GLU A C 1
ATOM 721 O O . GLU A 1 95 ? -9.594 3.297 -45.151 1.00 39.88 95 GLU A O 1
ATOM 726 N N . LEU A 1 96 ? -8.194 3.576 -43.425 1.00 40.06 96 LEU A N 1
ATOM 727 C CA . LEU A 1 96 ? -9.069 4.468 -42.662 1.00 40.06 96 LEU A CA 1
ATOM 728 C C . LEU A 1 96 ? -8.446 5.859 -42.628 1.00 40.06 96 LEU A C 1
ATOM 730 O O . LEU A 1 96 ? -7.511 6.147 -41.883 1.00 40.06 96 LEU A O 1
ATOM 734 N N . ASP A 1 97 ? -9.018 6.693 -43.481 1.00 37.38 97 ASP A N 1
ATOM 735 C CA . ASP A 1 97 ? -8.769 8.110 -43.667 1.00 37.38 97 ASP A CA 1
ATOM 736 C C . ASP A 1 97 ? -9.301 8.884 -42.442 1.00 37.38 97 ASP A C 1
ATOM 738 O O . ASP A 1 97 ? -10.482 9.231 -42.342 1.00 37.38 97 ASP A O 1
ATOM 742 N N . VAL A 1 98 ? -8.449 9.094 -41.432 1.00 41.19 98 VAL A N 1
ATOM 743 C CA . VAL A 1 98 ? -8.794 9.892 -40.245 1.00 41.19 98 VAL A CA 1
ATOM 744 C C . VAL A 1 98 ? -8.534 11.363 -40.559 1.00 41.19 98 VAL A C 1
ATOM 746 O O . VAL A 1 98 ? -7.446 11.891 -40.332 1.00 41.19 98 VAL A O 1
ATOM 749 N N . LYS A 1 99 ? -9.567 12.047 -41.062 1.00 42.28 99 LYS A N 1
ATOM 750 C CA . LYS A 1 99 ? -9.611 13.513 -41.115 1.00 42.28 99 LYS A CA 1
ATOM 751 C C . LYS A 1 99 ? -9.490 14.088 -39.702 1.00 42.28 99 LYS A C 1
ATOM 753 O O . LYS A 1 99 ? -10.407 13.995 -38.885 1.00 42.28 99 LYS A O 1
ATOM 758 N N . ALA A 1 100 ? -8.349 14.717 -39.441 1.00 41.84 100 ALA A N 1
ATOM 759 C CA . ALA A 1 100 ? -8.122 15.566 -38.285 1.00 41.84 100 ALA A CA 1
ATOM 760 C C . ALA A 1 100 ? -9.150 16.706 -38.274 1.00 41.84 100 ALA A C 1
ATOM 762 O O . ALA A 1 100 ? -9.168 17.550 -39.169 1.00 41.84 100 ALA A O 1
ATOM 763 N N . THR A 1 101 ? -10.006 16.725 -37.254 1.00 39.50 101 THR A N 1
ATOM 764 C CA . THR A 1 101 ? -10.884 17.862 -36.969 1.00 39.50 101 THR A CA 1
ATOM 765 C C . THR A 1 101 ? -10.421 18.466 -35.653 1.00 39.50 101 THR A C 1
ATOM 767 O O . THR A 1 101 ? -10.604 17.883 -34.588 1.00 39.50 101 THR A O 1
ATOM 770 N N . THR A 1 102 ? -9.746 19.605 -35.744 1.00 44.84 102 THR A N 1
ATOM 771 C CA . THR A 1 102 ? -9.328 20.436 -34.615 1.00 44.84 102 THR A CA 1
ATOM 772 C C . THR A 1 102 ? -10.560 21.136 -34.036 1.00 44.84 102 THR A C 1
ATOM 774 O O . THR A 1 102 ? -11.201 21.884 -34.777 1.00 44.84 102 THR A O 1
ATOM 777 N N . PRO A 1 103 ? -10.918 20.976 -32.751 1.00 45.09 103 PRO A N 1
ATOM 778 C CA . PRO A 1 103 ? -11.855 21.895 -32.131 1.00 45.09 103 PRO A CA 1
ATOM 779 C C . PRO A 1 103 ? -11.110 23.134 -31.630 1.00 45.09 103 PRO A C 1
ATOM 781 O O . PRO A 1 103 ? -10.119 23.058 -30.901 1.00 45.09 103 PRO A O 1
ATOM 784 N N . ALA A 1 104 ? -11.609 24.278 -32.085 1.00 37.97 104 ALA A N 1
ATOM 785 C CA . ALA A 1 104 ? -11.185 25.606 -31.701 1.00 37.97 104 ALA A CA 1
ATOM 786 C C . ALA A 1 104 ? -11.359 25.851 -30.194 1.00 37.97 104 ALA A C 1
ATOM 788 O O . ALA A 1 104 ? -12.303 25.391 -29.558 1.00 37.97 104 ALA A O 1
ATOM 789 N N . ASN A 1 105 ? -10.414 26.619 -29.672 1.00 42.28 105 ASN A N 1
ATOM 790 C CA . ASN A 1 105 ? -10.310 27.138 -28.319 1.00 42.28 105 ASN A CA 1
ATOM 791 C C . ASN A 1 105 ? -11.322 28.288 -28.115 1.00 42.28 105 ASN A C 1
ATOM 793 O O . ASN A 1 105 ? -11.180 29.302 -28.804 1.00 42.28 105 ASN A O 1
ATOM 797 N N . PRO A 1 106 ? -12.323 28.199 -27.215 1.00 46.94 106 PRO A N 1
ATOM 798 C CA . PRO A 1 106 ? -13.100 29.366 -26.842 1.00 46.94 106 PRO A CA 1
ATOM 799 C C . PRO A 1 106 ? -12.456 30.082 -25.651 1.00 46.94 106 PRO A C 1
ATOM 801 O O . PRO A 1 106 ? -12.260 29.536 -24.567 1.00 46.94 106 PRO A O 1
ATOM 804 N N . SER A 1 107 ? -12.141 31.339 -25.938 1.00 37.41 107 SER A N 1
ATOM 805 C CA . SER A 1 107 ? -11.692 32.419 -25.071 1.00 37.41 107 SER A CA 1
ATOM 806 C C . SER A 1 107 ? -12.218 32.373 -23.631 1.00 37.41 107 SER A C 1
ATOM 808 O O . SER A 1 107 ? -13.421 32.302 -23.384 1.00 37.41 107 SER A O 1
ATOM 810 N N . LEU A 1 108 ? -11.286 32.536 -22.690 1.00 40.59 108 LEU A N 1
ATOM 811 C CA . LEU A 1 108 ? -11.536 32.975 -21.322 1.00 40.59 108 LEU A CA 1
ATOM 812 C C . LEU A 1 108 ? -12.153 34.382 -21.357 1.00 40.59 108 LEU A C 1
ATOM 814 O O . LEU A 1 108 ? -11.465 35.359 -21.651 1.00 40.59 108 LEU A O 1
ATOM 818 N N . GLN A 1 109 ? -13.435 34.486 -21.014 1.00 37.47 109 GLN A N 1
ATOM 819 C CA . GLN A 1 109 ? -14.036 35.737 -20.568 1.00 37.47 109 GLN A CA 1
ATOM 820 C C . GLN A 1 109 ? -14.670 35.563 -19.189 1.00 37.47 109 GLN A C 1
ATOM 822 O O . GLN A 1 109 ? -15.277 34.549 -18.855 1.00 37.47 109 GLN A O 1
ATOM 827 N N . SER A 1 110 ? -14.431 36.594 -18.392 1.00 44.94 110 SER A N 1
ATOM 828 C CA . SER A 1 110 ? -14.848 36.839 -17.023 1.00 44.94 110 SER A CA 1
ATOM 829 C C . SER A 1 110 ? -16.349 36.682 -16.787 1.00 44.94 110 SER A C 1
ATOM 831 O O . SER A 1 110 ? -17.143 37.330 -17.466 1.00 44.94 110 SER A O 1
ATOM 833 N N . LEU A 1 111 ? -16.716 35.969 -15.722 1.00 38.84 111 LEU A N 1
ATOM 834 C CA . LEU A 1 111 ? -17.990 36.154 -15.031 1.00 38.84 111 LEU A CA 1
ATOM 835 C C . LEU A 1 111 ? -17.723 36.300 -13.530 1.00 38.84 111 LEU A C 1
ATOM 837 O O . LEU A 1 111 ? -17.399 35.346 -12.826 1.00 38.84 111 LEU A O 1
ATOM 841 N N . GLN A 1 112 ? -17.806 37.550 -13.081 1.00 40.94 112 GLN A N 1
ATOM 842 C CA . GLN A 1 112 ? -18.106 37.921 -11.705 1.00 40.94 112 GLN A CA 1
ATOM 843 C C . GLN A 1 112 ? -19.624 37.801 -11.514 1.00 40.94 112 GLN A C 1
ATOM 845 O O . GLN A 1 112 ? -20.365 38.212 -12.404 1.00 40.94 112 GLN A O 1
ATOM 850 N N . GLY A 1 113 ? -20.077 37.327 -10.351 1.00 38.12 113 GLY A N 1
ATOM 851 C CA . GLY A 1 113 ? -21.431 37.613 -9.870 1.00 38.12 113 GLY A CA 1
ATOM 852 C C . GLY A 1 113 ? -22.165 36.453 -9.199 1.00 38.12 113 GLY A C 1
ATOM 853 O O . GLY A 1 113 ? -22.376 35.413 -9.803 1.00 38.12 113 GLY A O 1
ATOM 854 N N . GLU A 1 114 ? -22.621 36.738 -7.976 1.00 36.25 114 GLU A N 1
ATOM 855 C CA . GLU A 1 114 ? -23.831 36.207 -7.325 1.00 36.25 114 GLU A CA 1
ATOM 856 C C . GLU A 1 114 ? -23.714 34.931 -6.472 1.00 36.25 114 GLU A C 1
ATOM 858 O O . GLU A 1 114 ? -24.002 33.801 -6.857 1.00 36.25 114 GLU A O 1
ATOM 863 N N . THR A 1 115 ? -23.378 35.169 -5.202 1.00 39.00 115 THR A N 1
ATOM 864 C CA . THR A 1 115 ? -23.671 34.296 -4.064 1.00 39.00 115 THR A CA 1
ATOM 865 C C . THR A 1 115 ? -25.171 34.319 -3.750 1.00 39.00 115 THR A C 1
ATOM 867 O O . THR A 1 115 ? -25.656 35.249 -3.103 1.00 39.00 115 THR A O 1
ATOM 870 N N . ALA A 1 116 ? -25.905 33.287 -4.167 1.00 40.06 116 ALA A N 1
ATOM 871 C CA . ALA A 1 116 ? -27.270 33.041 -3.711 1.00 40.06 116 ALA A CA 1
ATOM 872 C C . ALA A 1 116 ? -27.264 32.118 -2.479 1.00 40.06 116 ALA A C 1
ATOM 874 O O . ALA A 1 116 ? -26.829 30.967 -2.533 1.00 40.06 116 ALA A O 1
ATOM 875 N N . ASN A 1 117 ? -27.754 32.651 -1.359 1.00 45.31 117 ASN A N 1
ATOM 876 C CA . ASN A 1 117 ? -28.080 31.924 -0.134 1.00 45.31 117 ASN A CA 1
ATOM 877 C C . ASN A 1 117 ? -29.218 30.928 -0.413 1.00 45.31 117 ASN A C 1
ATOM 879 O O . ASN A 1 117 ? -30.372 31.329 -0.550 1.00 45.31 117 ASN A O 1
ATOM 883 N N . ALA A 1 118 ? -28.912 29.632 -0.448 1.00 38.75 118 ALA A N 1
ATOM 884 C CA . ALA A 1 118 ? -29.928 28.587 -0.420 1.00 38.75 118 ALA A CA 1
ATOM 885 C C . ALA A 1 118 ? -30.299 28.284 1.041 1.00 38.75 118 ALA A C 1
ATOM 887 O O . ALA A 1 118 ? -29.572 27.602 1.764 1.00 38.75 118 ALA A O 1
ATOM 888 N N . HIS A 1 119 ? -31.439 28.818 1.486 1.00 40.94 119 HIS A N 1
ATOM 889 C CA . HIS A 1 119 ? -32.129 28.346 2.682 1.00 40.94 119 HIS A CA 1
ATOM 890 C C . HIS A 1 119 ? -32.653 26.928 2.433 1.00 40.94 119 HIS A C 1
ATOM 892 O O . HIS A 1 119 ? -33.617 26.719 1.702 1.00 40.94 119 HIS A O 1
ATOM 898 N N . SER A 1 120 ? -31.987 25.954 3.051 1.00 43.34 120 SER A N 1
ATOM 899 C CA . SER A 1 120 ? -32.427 24.564 3.133 1.00 43.34 120 SER A CA 1
ATOM 900 C C . SER A 1 120 ? -33.644 24.473 4.052 1.00 43.34 120 SER A C 1
ATOM 902 O O . SER A 1 120 ? -33.512 24.547 5.273 1.00 43.34 120 SER A O 1
ATOM 904 N N . THR A 1 121 ? -34.827 24.282 3.475 1.00 41.53 121 THR A N 1
ATOM 905 C CA . THR A 1 121 ? -36.024 23.835 4.192 1.00 41.53 121 THR A CA 1
ATOM 906 C C . THR A 1 121 ? -35.787 22.429 4.734 1.00 41.53 121 THR A C 1
ATOM 908 O O . THR A 1 121 ? -35.515 21.492 3.988 1.00 41.53 121 THR A O 1
ATOM 911 N N . GLN A 1 122 ? -35.827 22.307 6.057 1.00 39.44 122 GLN A N 1
ATOM 912 C CA . GLN A 1 122 ? -35.590 21.073 6.789 1.00 39.44 122 GLN A CA 1
ATOM 913 C C . GLN A 1 122 ? -36.926 20.335 6.948 1.00 39.44 122 GLN A C 1
ATOM 915 O O . GLN A 1 122 ? -37.708 20.643 7.845 1.00 39.44 122 GLN A O 1
ATOM 920 N N . GLU A 1 123 ? -37.207 19.385 6.057 1.00 42.84 123 GLU A N 1
ATOM 921 C CA . GLU A 1 123 ? -38.302 18.430 6.243 1.00 42.84 123 GLU A CA 1
ATOM 922 C C . GLU A 1 123 ? -37.932 17.474 7.390 1.00 42.84 123 GLU A C 1
ATOM 924 O O . GLU A 1 123 ? -36.945 16.737 7.331 1.00 42.84 123 GLU A O 1
ATOM 929 N N . TYR A 1 124 ? -38.695 17.547 8.482 1.00 42.78 124 TYR A N 1
ATOM 930 C CA . TYR A 1 124 ? -38.584 16.658 9.636 1.00 42.78 124 TYR A CA 1
ATOM 931 C C . TYR A 1 124 ? -39.326 15.354 9.334 1.00 42.78 124 TYR A C 1
ATOM 933 O O . TYR A 1 124 ? -40.540 15.275 9.508 1.00 42.78 124 TYR A O 1
ATOM 941 N N . ASP A 1 125 ? -38.595 14.326 8.906 1.00 46.75 125 ASP A N 1
ATOM 942 C CA . ASP A 1 125 ? -39.124 12.964 8.837 1.00 46.75 125 ASP A CA 1
ATOM 943 C C . ASP A 1 125 ? -38.842 12.231 10.162 1.00 46.75 125 ASP A C 1
ATOM 945 O O . ASP A 1 125 ? -37.693 12.030 10.570 1.00 46.75 125 ASP A O 1
ATOM 949 N N . GLY A 1 126 ? -39.915 11.891 10.878 1.00 53.78 126 GLY A N 1
ATOM 950 C CA . GLY A 1 126 ? -39.935 11.364 12.248 1.00 53.78 126 GLY A CA 1
ATOM 951 C C . GLY A 1 126 ? -39.578 9.881 12.377 1.00 53.78 126 GLY A C 1
ATOM 952 O O . GLY A 1 126 ? -40.108 9.192 13.248 1.00 53.78 126 GLY A O 1
ATOM 953 N N . GLY A 1 127 ? -38.693 9.365 11.525 1.00 59.28 127 GLY A N 1
ATOM 954 C CA . GLY A 1 127 ? -38.150 8.016 11.652 1.00 59.28 127 GLY A CA 1
ATOM 955 C C . GLY A 1 127 ? -37.007 7.988 12.662 1.00 59.28 127 GLY A C 1
ATOM 956 O O . GLY A 1 127 ? -36.172 8.888 12.677 1.00 59.28 127 GLY A O 1
ATOM 957 N N . SER A 1 128 ? -36.926 6.947 13.495 1.00 57.31 128 SER A N 1
ATOM 958 C CA . SER A 1 128 ? -35.807 6.669 14.407 1.00 57.31 128 SER A CA 1
ATOM 959 C C . SER A 1 128 ? -34.495 6.470 13.627 1.00 57.31 128 SER A C 1
ATOM 961 O O . SER A 1 128 ? -34.023 5.349 13.413 1.00 57.31 128 SER A O 1
ATOM 963 N N . GLY A 1 129 ? -33.933 7.568 13.131 1.00 52.69 129 GLY A N 1
ATOM 964 C CA . GLY A 1 129 ? -32.769 7.601 12.274 1.00 52.69 129 GLY A CA 1
ATOM 965 C C . GLY A 1 129 ? -31.545 7.255 13.094 1.00 52.69 129 GLY A C 1
ATOM 966 O O . GLY A 1 129 ? -31.028 8.085 13.843 1.00 52.69 129 GLY A O 1
ATOM 967 N N . LYS A 1 130 ? -31.043 6.025 12.943 1.00 64.62 130 LYS A N 1
ATOM 968 C CA . LYS A 1 130 ? -29.663 5.710 13.319 1.00 64.62 130 LYS A CA 1
ATOM 969 C C . LYS A 1 130 ? -28.775 6.677 12.547 1.00 64.62 130 LYS A C 1
ATOM 971 O O . LYS A 1 130 ? -28.569 6.507 11.348 1.00 64.62 130 LYS A O 1
ATOM 976 N N . ARG A 1 131 ? -28.307 7.718 13.235 1.00 64.81 131 ARG A N 1
ATOM 977 C CA . ARG A 1 131 ? -27.422 8.748 12.696 1.00 64.81 131 ARG A CA 1
ATOM 978 C C . ARG A 1 131 ? -26.239 8.023 12.057 1.00 64.81 131 ARG A C 1
ATOM 980 O O . ARG A 1 131 ? -25.444 7.407 12.768 1.00 64.81 131 ARG A O 1
ATOM 987 N N . ARG A 1 132 ? -26.185 7.997 10.720 1.00 67.25 132 ARG A N 1
ATOM 988 C CA . ARG A 1 132 ? -25.090 7.357 9.984 1.00 67.25 132 ARG A CA 1
ATOM 989 C C . ARG A 1 132 ? -23.807 8.034 10.441 1.00 67.25 132 ARG A C 1
ATOM 991 O O . ARG A 1 132 ? -23.648 9.239 10.262 1.00 67.25 132 ARG A O 1
ATOM 998 N N . ARG A 1 133 ? -22.937 7.275 11.108 1.00 72.88 133 ARG A N 1
ATOM 999 C CA . ARG A 1 133 ? -21.626 7.767 11.518 1.00 72.88 133 ARG A CA 1
ATOM 1000 C C . ARG A 1 133 ? -20.866 8.108 10.244 1.00 72.88 133 ARG A C 1
ATOM 1002 O O . ARG A 1 133 ? -20.606 7.220 9.443 1.00 72.88 133 ARG A O 1
ATOM 1009 N N . THR A 1 134 ? -20.557 9.384 10.064 1.00 77.44 134 THR A N 1
ATOM 1010 C CA . THR A 1 134 ? -19.625 9.832 9.036 1.00 77.44 134 THR A CA 1
ATOM 1011 C C . THR A 1 134 ? -18.218 9.507 9.521 1.00 77.44 134 THR A C 1
ATOM 1013 O O . THR A 1 134 ? -17.803 9.968 10.588 1.00 77.44 134 THR A O 1
ATOM 1016 N N . GLY A 1 135 ? -17.518 8.677 8.766 1.00 79.75 135 GLY A N 1
ATOM 1017 C CA . GLY A 1 135 ? -16.118 8.349 8.920 1.00 79.75 135 GLY A CA 1
ATOM 1018 C C . GLY A 1 135 ? -15.272 9.611 8.885 1.00 79.75 135 GLY A C 1
ATOM 1019 O O . GLY A 1 135 ? -15.606 10.616 8.255 1.00 79.75 135 GLY A O 1
ATOM 1020 N N . SER A 1 136 ? -14.185 9.569 9.635 1.00 90.38 136 SER A N 1
ATOM 1021 C CA . SER A 1 136 ? -13.236 10.662 9.762 1.00 90.38 136 SER A CA 1
ATOM 1022 C C . SER A 1 136 ? -12.037 10.449 8.843 1.00 90.38 136 SER A C 1
ATOM 1024 O O . SER A 1 136 ? -11.557 9.329 8.689 1.00 90.38 136 SER A O 1
ATOM 1026 N N . PHE A 1 137 ? -11.521 11.533 8.261 1.00 94.00 137 PHE A N 1
ATOM 1027 C CA . PHE A 1 137 ? -10.229 11.547 7.575 1.00 94.00 137 PHE A CA 1
ATOM 1028 C C . PHE A 1 137 ? -9.213 12.279 8.451 1.00 94.00 137 PHE A C 1
ATOM 1030 O O . PHE A 1 137 ? -9.352 13.478 8.700 1.00 94.00 137 PHE A O 1
ATOM 1037 N N . ILE A 1 138 ? -8.214 11.564 8.969 1.00 95.81 138 ILE A N 1
ATOM 1038 C CA . ILE A 1 138 ? -7.316 12.098 10.000 1.00 95.81 138 ILE A CA 1
ATOM 1039 C C . ILE A 1 138 ? -5.851 11.904 9.609 1.00 95.81 138 ILE A C 1
ATOM 1041 O O . ILE A 1 138 ?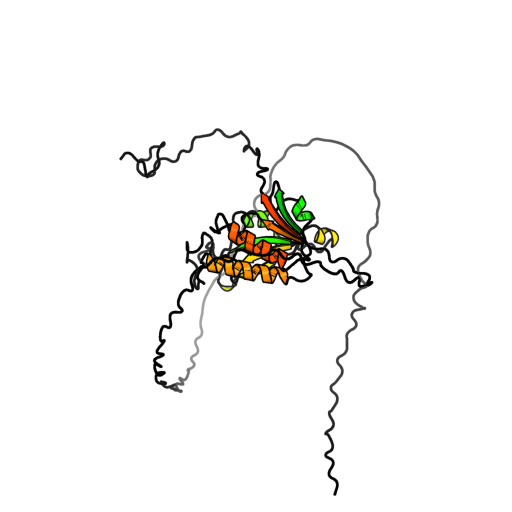 -5.403 10.793 9.343 1.00 95.81 138 ILE A O 1
ATOM 1045 N N . PHE A 1 139 ? -5.068 12.979 9.685 1.00 97.12 139 PHE A N 1
ATOM 1046 C CA . PHE A 1 139 ? -3.610 12.930 9.628 1.00 97.12 139 PHE A CA 1
ATOM 1047 C C . PHE A 1 139 ? -3.017 13.000 11.038 1.00 97.12 139 PHE A C 1
ATOM 1049 O O . PHE A 1 139 ? -3.334 13.924 11.790 1.00 97.12 139 PHE A O 1
ATOM 1056 N N . ARG A 1 140 ? -2.154 12.048 11.413 1.00 96.75 140 ARG A N 1
ATOM 1057 C CA . ARG A 1 140 ? -1.503 12.025 12.734 1.00 96.75 140 ARG A CA 1
ATOM 1058 C C . ARG A 1 140 ? -0.071 11.516 12.685 1.00 96.75 140 ARG A C 1
ATOM 1060 O O . ARG A 1 140 ? 0.323 10.733 11.822 1.00 96.75 140 ARG A O 1
ATOM 1067 N N . GLU A 1 141 ? 0.695 11.961 13.668 1.00 96.38 141 GLU A N 1
ATOM 1068 C CA . GLU A 1 141 ? 2.087 11.596 13.882 1.00 96.38 141 GLU A CA 1
ATOM 1069 C C . GLU A 1 141 ? 2.213 10.526 14.972 1.00 96.38 141 GLU A C 1
ATOM 1071 O O . GLU A 1 141 ? 1.604 10.641 16.034 1.00 96.38 141 GLU A O 1
ATOM 1076 N N . TYR A 1 142 ? 3.008 9.488 14.703 1.00 95.56 142 TYR A N 1
ATOM 1077 C CA . TYR A 1 142 ? 3.228 8.363 15.612 1.00 95.56 142 TYR A CA 1
ATOM 1078 C C . TYR A 1 142 ? 4.703 7.938 15.645 1.00 95.56 142 TYR A C 1
ATOM 1080 O O . TYR A 1 142 ? 5.327 7.855 14.577 1.00 95.56 142 TYR A O 1
ATOM 1088 N N . PRO A 1 143 ? 5.258 7.570 16.819 1.00 95.12 143 PRO A N 1
ATOM 1089 C CA . PRO A 1 143 ? 6.656 7.154 16.956 1.00 95.12 143 PRO A CA 1
ATOM 1090 C C . PRO A 1 143 ? 7.080 6.021 16.021 1.00 95.12 143 PRO A C 1
ATOM 1092 O O . PRO A 1 143 ? 8.219 6.016 15.556 1.00 95.12 143 PRO A O 1
ATOM 1095 N N . LYS A 1 144 ? 6.174 5.078 15.721 1.00 95.25 144 LYS A N 1
ATOM 1096 C CA . LYS A 1 144 ? 6.403 3.977 14.765 1.00 95.25 144 LYS A CA 1
ATOM 1097 C C . LYS A 1 144 ? 5.552 4.084 13.491 1.00 95.25 144 LYS A C 1
ATOM 1099 O O . LYS A 1 144 ? 5.411 3.107 12.753 1.00 95.25 144 LYS A O 1
ATOM 1104 N N . GLY A 1 145 ? 4.996 5.263 13.204 1.00 96.50 145 GLY A N 1
ATOM 1105 C CA . GLY A 1 145 ? 4.132 5.488 12.044 1.00 96.50 145 GLY A CA 1
ATOM 1106 C C . GLY A 1 145 ? 2.929 4.542 12.051 1.00 96.50 145 GLY A C 1
ATOM 1107 O O . GLY A 1 145 ? 2.272 4.371 13.072 1.00 96.50 145 GLY A O 1
ATOM 1108 N N . VAL A 1 146 ? 2.656 3.887 10.919 1.00 97.31 146 VAL A N 1
ATOM 1109 C CA . VAL A 1 146 ? 1.541 2.926 10.795 1.00 97.31 146 VAL A CA 1
ATOM 1110 C C . VAL A 1 146 ? 1.723 1.654 11.646 1.00 97.31 146 VAL A C 1
ATOM 1112 O O . VAL A 1 146 ? 0.761 0.938 11.892 1.00 97.31 146 VAL A O 1
ATOM 1115 N N . LEU A 1 147 ? 2.945 1.373 12.116 1.00 96.81 147 LEU A N 1
ATOM 1116 C CA . LEU A 1 147 ? 3.270 0.224 12.974 1.00 96.81 147 LEU A CA 1
ATOM 1117 C C . LEU A 1 147 ? 3.248 0.564 14.471 1.00 96.81 147 LEU A C 1
ATOM 1119 O O . LEU A 1 147 ? 3.757 -0.200 15.293 1.00 96.81 147 LEU A O 1
ATOM 1123 N N . ASP A 1 148 ? 2.720 1.728 14.841 1.00 96.19 148 ASP A N 1
ATOM 1124 C CA . ASP A 1 148 ? 2.571 2.098 16.241 1.00 96.19 148 ASP A CA 1
ATOM 1125 C C . ASP A 1 148 ? 1.495 1.263 16.934 1.00 96.19 148 ASP A C 1
ATOM 1127 O O . ASP A 1 148 ? 0.439 1.001 16.363 1.00 96.19 148 ASP A O 1
ATOM 1131 N N . ASN A 1 149 ? 1.742 0.856 18.181 1.00 94.38 149 ASN A N 1
ATOM 1132 C CA . ASN A 1 149 ? 0.806 0.013 18.924 1.00 94.38 149 ASN A CA 1
ATOM 1133 C C . ASN A 1 149 ? -0.559 0.690 19.091 1.00 94.38 149 ASN A C 1
ATOM 1135 O O . ASN A 1 149 ? -1.566 -0.008 19.077 1.00 94.38 149 ASN A O 1
ATOM 1139 N N . ALA A 1 150 ? -0.602 2.024 19.199 1.00 94.62 150 ALA A N 1
ATOM 1140 C CA . ALA A 1 150 ? -1.853 2.778 19.280 1.00 94.62 150 ALA A CA 1
ATOM 1141 C C . ALA A 1 150 ? -2.676 2.726 17.980 1.00 94.62 150 ALA A C 1
ATOM 1143 O O . ALA A 1 150 ? -3.885 2.952 18.009 1.00 94.62 150 ALA A O 1
ATOM 1144 N N . ILE A 1 151 ? -2.025 2.447 16.846 1.00 95.94 151 ILE A N 1
ATOM 1145 C CA . ILE A 1 151 ? -2.682 2.195 15.560 1.00 95.94 151 ILE A 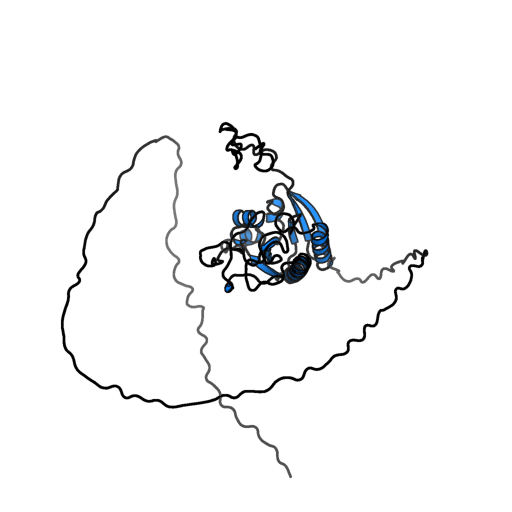CA 1
ATOM 1146 C C . ILE A 1 151 ? -3.078 0.733 15.457 1.00 95.94 151 ILE A C 1
ATOM 1148 O O . ILE A 1 151 ? -4.244 0.436 15.212 1.00 95.94 151 ILE A O 1
ATOM 1152 N N . LEU A 1 152 ? -2.126 -0.175 15.686 1.00 95.00 152 LEU A N 1
ATOM 1153 C CA . LEU A 1 152 ? -2.333 -1.612 15.517 1.00 95.00 152 LEU A CA 1
ATOM 1154 C C . LEU A 1 152 ? -3.465 -2.155 16.401 1.00 95.00 152 LEU A C 1
ATOM 1156 O O . LEU A 1 152 ? -4.152 -3.077 15.989 1.00 95.00 152 LEU A O 1
ATOM 1160 N N . SER A 1 153 ? -3.697 -1.584 17.583 1.00 93.06 153 SER A N 1
ATOM 1161 C CA . SER A 1 153 ? -4.796 -2.002 18.462 1.00 93.06 153 SER A CA 1
ATOM 1162 C C . SER A 1 153 ? -6.153 -1.368 18.139 1.00 93.06 153 SER A C 1
ATOM 1164 O O . SER A 1 153 ? -7.142 -1.710 18.786 1.00 93.06 153 SER A O 1
ATOM 1166 N N . ARG A 1 154 ? -6.208 -0.411 17.203 1.00 92.81 154 ARG A N 1
ATOM 1167 C CA . ARG A 1 154 ? -7.386 0.434 16.965 1.00 92.81 154 ARG A CA 1
ATOM 1168 C C . ARG A 1 154 ? -8.029 0.232 15.600 1.00 92.81 154 ARG A C 1
ATOM 1170 O O . ARG A 1 154 ? -9.235 0.429 15.495 1.00 92.81 154 ARG A O 1
ATOM 1177 N N . VAL A 1 155 ? -7.237 -0.049 14.569 1.00 95.88 155 VAL A N 1
ATOM 1178 C CA . VAL A 1 155 ? -7.745 -0.111 13.192 1.00 95.88 155 VAL A CA 1
ATOM 1179 C C . VAL A 1 155 ? -8.050 -1.537 12.760 1.00 95.88 155 VAL A C 1
ATOM 1181 O O . VAL A 1 155 ? -7.362 -2.467 13.172 1.00 95.88 155 VAL A O 1
ATOM 1184 N N . ASP A 1 156 ? -9.024 -1.704 11.869 1.00 96.19 156 ASP A N 1
ATOM 1185 C CA . ASP A 1 156 ? -9.314 -3.012 11.276 1.00 96.19 156 ASP A CA 1
ATOM 1186 C C . ASP A 1 156 ? -8.200 -3.432 10.318 1.00 96.19 156 ASP A C 1
ATOM 1188 O O . ASP A 1 156 ? -7.868 -4.614 10.221 1.00 96.19 156 ASP A O 1
ATOM 1192 N N . ALA A 1 157 ? -7.617 -2.461 9.606 1.00 97.88 157 ALA A N 1
ATOM 1193 C CA . ALA A 1 157 ? -6.626 -2.699 8.570 1.00 97.88 157 ALA A CA 1
ATOM 1194 C C . ALA A 1 157 ? -5.487 -1.674 8.565 1.00 97.88 157 ALA A C 1
ATOM 1196 O O . ALA A 1 157 ? -5.694 -0.473 8.744 1.00 97.88 157 ALA A O 1
ATOM 1197 N N . ILE A 1 158 ? -4.284 -2.146 8.239 1.00 98.56 158 ILE A N 1
ATOM 1198 C CA . ILE A 1 158 ? -3.181 -1.297 7.782 1.00 98.56 158 ILE A CA 1
ATOM 1199 C C . ILE A 1 158 ? -2.848 -1.600 6.326 1.00 98.56 158 ILE A C 1
ATOM 1201 O O . ILE A 1 158 ? -3.019 -2.725 5.846 1.00 98.56 158 ILE A O 1
ATOM 1205 N N . VAL A 1 159 ? -2.326 -0.598 5.628 1.00 98.75 159 VAL A N 1
ATOM 1206 C CA . VAL A 1 159 ? -2.032 -0.683 4.197 1.00 98.75 159 VAL A CA 1
ATOM 1207 C C . VAL A 1 159 ? -0.540 -0.541 3.935 1.00 98.75 159 VAL A C 1
ATOM 1209 O O . VAL A 1 159 ? 0.160 0.221 4.600 1.00 98.75 159 VAL A O 1
ATOM 1212 N N . GLN A 1 160 ? -0.044 -1.237 2.917 1.00 98.44 160 GLN A N 1
ATOM 1213 C CA . GLN A 1 160 ? 1.263 -0.961 2.337 1.00 98.44 160 GLN A CA 1
ATOM 1214 C C . GLN A 1 160 ? 1.238 -1.056 0.820 1.00 98.44 160 GLN A C 1
ATOM 1216 O O . GLN A 1 160 ? 0.491 -1.845 0.246 1.00 98.44 160 GLN A O 1
ATOM 1221 N N . GLN A 1 161 ? 2.121 -0.302 0.175 1.00 98.25 161 GLN A N 1
ATOM 1222 C CA . GLN A 1 161 ? 2.436 -0.527 -1.225 1.00 98.25 161 GLN A CA 1
ATOM 1223 C C . GLN A 1 161 ? 3.460 -1.653 -1.350 1.00 98.25 161 GLN A C 1
ATOM 1225 O O . GLN A 1 161 ? 4.495 -1.656 -0.683 1.00 98.25 161 GLN A O 1
ATOM 1230 N N . ALA A 1 162 ? 3.167 -2.593 -2.236 1.00 98.44 162 ALA A N 1
ATOM 1231 C CA . ALA A 1 162 ? 4.007 -3.726 -2.566 1.00 98.44 162 ALA A CA 1
ATOM 1232 C C . ALA A 1 162 ? 4.328 -3.731 -4.063 1.00 98.44 162 ALA A C 1
ATOM 1234 O O . ALA A 1 162 ? 3.608 -3.151 -4.880 1.00 98.44 162 ALA A O 1
ATOM 1235 N N . ASN A 1 163 ? 5.417 -4.413 -4.418 1.00 98.25 163 ASN A N 1
ATOM 1236 C CA . ASN A 1 163 ? 5.774 -4.621 -5.813 1.00 98.25 163 ASN A CA 1
ATOM 1237 C C . ASN A 1 163 ? 5.334 -6.005 -6.313 1.00 98.25 163 ASN A C 1
ATOM 1239 O O . ASN A 1 163 ? 5.202 -6.967 -5.546 1.00 98.25 163 ASN A O 1
ATOM 1243 N N . CYS A 1 164 ? 5.111 -6.109 -7.618 1.00 98.31 164 CYS A N 1
ATOM 1244 C CA . CYS A 1 164 ? 4.533 -7.302 -8.223 1.00 98.31 164 CYS A CA 1
ATOM 1245 C C . CYS A 1 164 ? 5.536 -8.448 -8.369 1.00 98.31 164 CYS A C 1
ATOM 1247 O O . CYS A 1 164 ? 5.150 -9.607 -8.257 1.00 98.31 164 CYS A O 1
ATOM 1249 N N . VAL A 1 165 ? 6.815 -8.132 -8.589 1.00 97.94 165 VAL A N 1
ATOM 1250 C CA . VAL A 1 165 ? 7.800 -9.104 -9.095 1.00 97.94 165 VAL A CA 1
ATOM 1251 C C . VAL A 1 165 ? 8.878 -9.524 -8.104 1.00 97.94 165 VAL A C 1
ATOM 1253 O O . VAL A 1 165 ? 9.642 -10.428 -8.406 1.00 97.94 165 VAL A O 1
ATOM 1256 N N . GLY A 1 166 ? 9.021 -8.862 -6.962 1.00 97.31 166 GLY A N 1
ATOM 1257 C CA . GLY A 1 166 ? 10.075 -9.140 -5.988 1.00 97.31 166 GLY A CA 1
ATOM 1258 C C . GLY A 1 166 ? 9.751 -10.321 -5.074 1.00 97.31 166 GLY A C 1
ATOM 1259 O O . GLY A 1 166 ? 8.584 -10.645 -4.850 1.00 97.31 166 GLY A O 1
ATOM 1260 N N . CYS A 1 167 ? 10.794 -10.928 -4.508 1.00 97.50 167 CYS A N 1
ATOM 1261 C CA . CYS A 1 167 ? 10.688 -11.926 -3.434 1.00 97.50 167 CYS A CA 1
ATOM 1262 C C . CYS A 1 167 ? 10.956 -11.351 -2.036 1.00 97.50 167 CYS A C 1
ATOM 1264 O O . CYS A 1 167 ? 10.740 -12.045 -1.048 1.00 97.50 167 CYS A O 1
ATOM 1266 N N . ASP A 1 168 ? 11.429 -10.107 -1.944 1.00 95.75 168 ASP A N 1
ATOM 1267 C CA . ASP A 1 168 ? 11.838 -9.486 -0.685 1.00 95.75 168 ASP A CA 1
ATOM 1268 C C . ASP A 1 168 ? 11.235 -8.088 -0.550 1.00 95.75 168 ASP A C 1
ATOM 1270 O O . ASP A 1 168 ? 11.342 -7.254 -1.456 1.00 95.75 168 ASP A O 1
ATOM 1274 N N . GLY A 1 169 ? 10.631 -7.821 0.608 1.00 94.50 169 GLY A N 1
ATOM 1275 C CA . GLY A 1 169 ? 10.217 -6.476 0.993 1.00 94.50 169 GLY A CA 1
ATOM 1276 C C . GLY A 1 169 ? 11.420 -5.614 1.378 1.00 94.50 169 GLY A C 1
ATOM 1277 O O . GLY A 1 169 ? 12.432 -6.119 1.855 1.00 94.50 169 GLY A O 1
ATOM 1278 N N . ARG A 1 170 ? 11.303 -4.298 1.188 1.00 95.12 170 ARG A N 1
ATOM 1279 C CA . ARG A 1 170 ? 12.267 -3.290 1.660 1.00 95.12 170 ARG A CA 1
ATOM 1280 C C . ARG A 1 170 ? 11.524 -2.138 2.321 1.00 95.12 170 ARG A C 1
ATOM 1282 O O . ARG A 1 170 ? 10.353 -1.902 2.016 1.00 95.12 170 ARG A O 1
ATOM 1289 N N . GLY A 1 171 ? 12.204 -1.412 3.204 1.00 95.00 171 GLY A N 1
ATOM 1290 C CA . GLY A 1 171 ? 11.622 -0.260 3.894 1.00 95.00 171 GLY A CA 1
ATOM 1291 C C . GLY A 1 171 ? 10.422 -0.676 4.744 1.00 95.00 171 GLY A C 1
ATOM 1292 O O . GLY A 1 171 ? 10.533 -1.577 5.574 1.00 95.00 171 GLY A O 1
ATOM 1293 N N . LEU A 1 172 ? 9.261 -0.059 4.514 1.00 96.00 172 LEU A N 1
ATOM 1294 C CA . LEU A 1 172 ? 8.049 -0.381 5.270 1.00 96.00 172 LEU A CA 1
ATOM 1295 C C . LEU A 1 172 ? 7.638 -1.854 5.132 1.00 96.00 172 LEU A C 1
ATOM 1297 O O . LEU A 1 172 ? 7.218 -2.452 6.116 1.00 96.00 172 LEU A O 1
ATOM 1301 N N . ALA A 1 173 ? 7.804 -2.461 3.955 1.00 96.88 173 ALA A N 1
ATOM 1302 C CA . ALA A 1 173 ? 7.391 -3.847 3.753 1.00 96.88 173 ALA A CA 1
ATOM 1303 C C . ALA A 1 173 ? 8.233 -4.849 4.549 1.00 96.88 173 ALA A C 1
ATOM 1305 O O . ALA A 1 173 ? 7.720 -5.847 5.053 1.00 96.88 173 ALA A O 1
ATOM 1306 N N . GLU A 1 174 ? 9.522 -4.553 4.706 1.00 97.00 174 GLU A N 1
ATOM 1307 C CA . GLU A 1 174 ? 10.420 -5.301 5.585 1.00 97.00 174 GLU A CA 1
ATOM 1308 C C . GLU A 1 174 ? 10.036 -5.101 7.060 1.00 97.00 174 GLU A C 1
ATOM 1310 O O . GLU A 1 174 ? 9.945 -6.068 7.817 1.00 97.00 174 GLU A O 1
ATOM 1315 N N . ALA A 1 175 ? 9.724 -3.862 7.458 1.00 97.06 175 ALA A N 1
ATOM 1316 C CA . ALA A 1 175 ? 9.273 -3.552 8.813 1.00 97.06 175 ALA A CA 1
ATOM 1317 C C . ALA A 1 175 ? 7.947 -4.251 9.166 1.00 97.06 175 ALA A C 1
ATOM 1319 O O . ALA A 1 175 ? 7.830 -4.820 10.252 1.00 97.06 175 ALA A O 1
ATOM 1320 N N . ILE A 1 176 ? 6.981 -4.282 8.240 1.00 97.25 176 ILE A N 1
ATOM 1321 C CA . ILE A 1 176 ? 5.724 -5.027 8.387 1.00 97.25 176 ILE A CA 1
ATOM 1322 C C . ILE A 1 176 ? 6.005 -6.522 8.498 1.00 97.25 176 ILE A C 1
ATOM 1324 O O . ILE A 1 176 ? 5.495 -7.153 9.413 1.00 97.25 176 ILE A O 1
ATOM 1328 N N . ALA A 1 177 ? 6.849 -7.099 7.638 1.00 96.19 177 ALA A N 1
ATOM 1329 C CA . ALA A 1 177 ? 7.179 -8.524 7.714 1.00 96.19 177 ALA A CA 1
ATOM 1330 C C . ALA A 1 177 ? 7.841 -8.918 9.049 1.00 96.19 177 ALA A C 1
ATOM 1332 O O . ALA A 1 177 ? 7.689 -10.054 9.499 1.00 96.19 177 ALA A O 1
ATOM 1333 N N . LYS A 1 178 ? 8.556 -7.988 9.694 1.00 96.12 178 LYS A N 1
ATOM 1334 C CA . LYS A 1 178 ? 9.134 -8.182 11.028 1.00 96.12 178 LYS A CA 1
ATOM 1335 C C . LYS A 1 178 ? 8.096 -8.035 12.146 1.00 96.12 178 LYS A C 1
ATOM 1337 O O . LYS A 1 178 ? 8.085 -8.853 13.060 1.00 96.12 178 LYS A O 1
ATOM 1342 N N . ALA A 1 179 ? 7.262 -6.996 12.097 1.00 95.06 179 ALA A N 1
ATOM 1343 C CA . ALA A 1 179 ? 6.291 -6.686 13.150 1.00 95.06 179 ALA A CA 1
ATOM 1344 C C . ALA A 1 179 ? 5.044 -7.584 13.099 1.00 95.06 179 ALA A C 1
ATOM 1346 O O . ALA A 1 179 ? 4.543 -8.012 14.133 1.00 95.06 179 ALA A O 1
ATOM 1347 N N . LEU A 1 180 ? 4.570 -7.887 11.891 1.00 94.94 180 LEU A N 1
ATOM 1348 C CA . LEU A 1 180 ? 3.374 -8.667 11.585 1.00 94.94 180 LEU A CA 1
ATOM 1349 C C . LEU A 1 180 ? 3.736 -9.739 10.540 1.00 94.94 180 LEU A C 1
ATOM 1351 O O . LEU A 1 180 ? 3.445 -9.575 9.353 1.00 94.94 180 LEU A O 1
ATOM 1355 N N . PRO A 1 181 ? 4.375 -10.857 10.936 1.00 94.88 181 PRO A N 1
ATOM 1356 C CA . PRO A 1 181 ? 4.939 -11.811 9.978 1.00 94.88 181 PRO A CA 1
ATOM 1357 C C . PRO A 1 181 ? 3.928 -12.423 8.997 1.00 94.88 181 PRO A C 1
ATOM 1359 O O . PRO A 1 181 ? 4.300 -12.777 7.878 1.00 94.88 181 PRO A O 1
ATOM 1362 N N . TYR A 1 182 ? 2.651 -12.521 9.381 1.00 94.88 182 TYR A N 1
ATOM 1363 C CA . TYR A 1 182 ? 1.566 -12.959 8.493 1.00 94.88 182 TYR A CA 1
ATOM 1364 C C . TYR A 1 182 ? 1.271 -11.958 7.365 1.00 94.88 182 TYR A C 1
ATOM 1366 O O . TYR A 1 182 ? 0.771 -12.360 6.319 1.00 94.88 182 TYR A O 1
ATOM 1374 N N . GLY A 1 183 ? 1.596 -10.676 7.552 1.00 96.38 183 GLY A N 1
ATOM 1375 C CA . GLY A 1 183 ? 1.343 -9.589 6.607 1.00 96.38 183 GLY A CA 1
ATOM 1376 C C . GLY A 1 183 ? 2.264 -9.563 5.387 1.00 96.38 183 GLY A C 1
ATOM 1377 O O . GLY A 1 183 ? 2.032 -8.789 4.459 1.00 96.38 183 GLY A O 1
ATOM 1378 N N . CYS A 1 184 ? 3.308 -10.396 5.367 1.00 97.38 184 CYS A N 1
ATOM 1379 C CA . CYS A 1 184 ? 4.286 -10.433 4.286 1.00 97.38 184 CYS A CA 1
ATOM 1380 C C . CYS A 1 184 ? 3.729 -11.135 3.036 1.00 97.38 184 CYS A C 1
ATOM 1382 O O . CYS A 1 184 ? 3.707 -12.363 2.964 1.00 97.38 184 CYS A O 1
ATOM 1384 N N . SER A 1 185 ? 3.361 -10.356 2.016 1.00 96.50 185 SER A N 1
ATOM 1385 C CA . SER A 1 185 ? 2.905 -10.866 0.709 1.00 96.50 185 SER A CA 1
ATOM 1386 C C . SER A 1 185 ? 3.990 -11.563 -0.120 1.00 96.50 185 SER A C 1
ATOM 1388 O O . SER A 1 185 ? 3.687 -12.305 -1.053 1.00 96.50 185 SER A O 1
ATOM 1390 N N . TYR A 1 186 ? 5.262 -11.347 0.217 1.00 96.75 186 TYR A N 1
ATOM 1391 C CA . TYR A 1 186 ? 6.389 -11.997 -0.454 1.00 96.75 186 TYR A CA 1
ATOM 1392 C C . TYR A 1 186 ? 6.685 -13.395 0.097 1.00 96.75 186 TYR A C 1
ATOM 1394 O O . TYR A 1 186 ? 7.401 -14.175 -0.534 1.00 96.75 186 TYR A O 1
ATOM 1402 N N . ARG A 1 187 ? 6.139 -13.729 1.273 1.00 94.12 187 ARG A N 1
ATOM 1403 C CA . ARG A 1 187 ? 6.337 -15.036 1.896 1.00 94.12 187 ARG A CA 1
ATOM 1404 C C . ARG A 1 187 ? 5.766 -16.123 0.985 1.00 94.12 187 ARG A C 1
ATOM 1406 O O . ARG A 1 187 ? 4.578 -16.121 0.683 1.00 94.12 187 ARG A O 1
ATOM 1413 N N . GLY A 1 188 ? 6.623 -17.061 0.592 1.00 93.31 188 GLY A N 1
ATOM 1414 C CA . GLY A 1 188 ? 6.259 -18.194 -0.261 1.00 93.31 188 GLY A CA 1
ATOM 1415 C C . GLY A 1 188 ? 6.492 -17.977 -1.757 1.00 93.31 188 GLY A C 1
ATOM 1416 O O . GLY A 1 188 ? 6.368 -18.940 -2.505 1.00 93.31 188 GLY A O 1
ATOM 1417 N N . ARG A 1 189 ? 6.887 -16.774 -2.207 1.00 97.00 189 ARG A N 1
ATOM 1418 C CA . ARG A 1 189 ? 7.276 -16.564 -3.611 1.00 97.00 189 ARG A CA 1
ATOM 1419 C C . ARG A 1 189 ? 8.576 -17.302 -3.921 1.00 97.00 189 ARG A C 1
ATOM 1421 O O . ARG A 1 189 ? 9.597 -17.070 -3.270 1.00 97.00 189 ARG A O 1
ATOM 1428 N N . ARG A 1 190 ? 8.566 -18.143 -4.951 1.00 96.94 190 ARG A N 1
ATOM 1429 C CA . ARG A 1 190 ? 9.753 -18.839 -5.457 1.00 96.94 190 ARG A CA 1
ATOM 1430 C C . ARG A 1 190 ? 10.588 -17.885 -6.300 1.00 96.94 190 ARG A C 1
ATOM 1432 O O . ARG A 1 190 ? 10.058 -17.152 -7.132 1.00 96.94 190 ARG A O 1
ATOM 1439 N N . ARG A 1 191 ? 11.904 -17.904 -6.094 1.00 97.12 191 ARG A N 1
ATOM 1440 C CA . ARG A 1 191 ? 12.855 -17.056 -6.827 1.00 97.12 191 ARG A CA 1
ATOM 1441 C C . ARG A 1 191 ? 13.114 -17.606 -8.225 1.00 97.12 191 ARG A C 1
ATOM 1443 O O . ARG A 1 191 ? 13.233 -18.816 -8.396 1.00 97.12 191 ARG A O 1
ATOM 1450 N N . MET A 1 192 ? 13.270 -16.721 -9.204 1.00 94.31 192 MET A N 1
ATOM 1451 C CA . MET A 1 192 ? 13.731 -17.096 -10.538 1.00 94.31 192 MET A CA 1
ATOM 1452 C C . MET A 1 192 ? 15.178 -17.617 -10.500 1.00 94.31 192 MET A C 1
ATOM 1454 O O . MET A 1 192 ? 16.021 -17.003 -9.834 1.00 94.31 192 MET A O 1
ATOM 1458 N N . PRO A 1 193 ? 15.501 -18.687 -11.247 1.00 90.44 193 PRO A N 1
ATOM 1459 C CA . PRO A 1 193 ? 16.878 -19.123 -11.461 1.00 90.44 193 PRO A CA 1
ATOM 1460 C C . PRO A 1 193 ? 17.717 -18.098 -12.255 1.00 90.44 193 PRO A C 1
ATOM 1462 O O . PRO A 1 193 ? 17.168 -17.411 -13.119 1.00 90.44 193 PRO A O 1
ATOM 1465 N N . PRO A 1 194 ? 19.040 -18.014 -12.016 1.00 89.31 194 PRO A N 1
ATOM 1466 C CA . PRO A 1 194 ? 19.740 -18.501 -10.828 1.00 89.31 194 PRO A CA 1
ATOM 1467 C C . PRO A 1 194 ? 19.372 -17.613 -9.628 1.00 89.31 194 PRO A C 1
ATOM 1469 O O . PRO A 1 194 ? 19.624 -16.412 -9.656 1.00 89.31 194 PRO A O 1
ATOM 1472 N N . GLN A 1 195 ? 18.723 -18.216 -8.624 1.00 78.56 195 GLN A N 1
ATOM 1473 C CA . GLN A 1 195 ? 18.168 -17.636 -7.388 1.00 78.56 195 GLN A CA 1
ATOM 1474 C C . GLN A 1 195 ? 18.328 -16.111 -7.224 1.00 78.56 195 GLN A C 1
ATOM 1476 O O . GLN A 1 195 ? 19.101 -15.625 -6.398 1.00 78.56 195 GLN A O 1
ATOM 1481 N N . ASN A 1 196 ? 17.572 -15.341 -8.006 1.00 89.50 196 ASN A N 1
ATOM 1482 C CA . ASN A 1 196 ? 17.673 -13.888 -8.006 1.00 89.50 196 ASN A CA 1
ATOM 1483 C C . ASN A 1 196 ? 16.611 -13.248 -7.084 1.00 89.50 196 ASN A C 1
ATOM 1485 O O . ASN A 1 196 ? 15.901 -13.905 -6.317 1.00 89.50 196 ASN A O 1
ATOM 1489 N N . LYS A 1 197 ? 16.530 -11.916 -7.101 1.00 95.12 197 LYS A N 1
ATOM 1490 C CA . LYS A 1 197 ? 15.584 -11.144 -6.275 1.00 95.12 197 LYS A CA 1
ATOM 1491 C C . LYS A 1 197 ? 14.140 -11.127 -6.801 1.00 95.12 197 LYS A C 1
ATOM 1493 O O . LYS A 1 197 ? 13.281 -10.520 -6.162 1.00 95.12 197 LYS A O 1
ATOM 1498 N N . PHE A 1 198 ? 13.884 -11.734 -7.956 1.00 97.00 198 PHE A N 1
ATOM 1499 C CA . PHE A 1 198 ? 12.592 -11.747 -8.632 1.00 97.00 198 PHE A CA 1
ATOM 1500 C C . PHE A 1 198 ? 11.872 -13.080 -8.447 1.00 97.00 198 PHE A C 1
ATOM 1502 O O . PHE A 1 198 ? 12.496 -14.137 -8.388 1.00 97.00 198 PHE A O 1
ATOM 1509 N N . ALA A 1 199 ? 10.550 -13.013 -8.395 1.00 97.19 199 ALA A N 1
ATOM 1510 C CA . ALA A 1 199 ? 9.662 -14.152 -8.333 1.00 97.19 199 ALA A CA 1
ATOM 1511 C C . ALA A 1 199 ? 9.497 -14.795 -9.716 1.00 97.19 199 ALA A C 1
ATOM 1513 O O . ALA A 1 199 ? 9.458 -14.101 -10.745 1.00 97.19 199 ALA A O 1
ATOM 1514 N N . VAL A 1 200 ? 9.372 -16.125 -9.733 1.00 96.12 200 VAL A N 1
ATOM 1515 C CA . VAL A 1 200 ? 8.907 -16.867 -10.915 1.00 96.12 200 VAL A CA 1
ATOM 1516 C C . VAL A 1 200 ? 7.557 -16.320 -11.368 1.00 96.12 200 VAL A C 1
ATOM 1518 O O . VAL A 1 200 ? 6.795 -15.801 -10.556 1.00 96.12 200 VAL A O 1
ATOM 1521 N N . GLU A 1 201 ? 7.265 -16.413 -12.663 1.00 95.88 201 GLU A N 1
ATOM 1522 C CA . GLU A 1 201 ? 6.111 -15.743 -13.272 1.00 95.88 201 GLU A CA 1
ATOM 1523 C C . GLU A 1 201 ? 4.776 -16.060 -12.590 1.00 95.88 201 GLU A C 1
ATOM 1525 O O . GLU A 1 201 ? 4.023 -15.139 -12.289 1.00 95.88 201 GLU A O 1
ATOM 1530 N N . SER A 1 202 ? 4.544 -17.326 -12.238 1.00 96.44 202 SER A N 1
ATOM 1531 C CA . SER A 1 202 ? 3.329 -17.776 -11.546 1.00 96.44 202 SER A CA 1
ATOM 1532 C C . SER A 1 202 ? 3.137 -17.192 -10.142 1.00 96.44 202 SER A C 1
ATOM 1534 O O . SER A 1 202 ? 2.034 -17.245 -9.611 1.00 96.44 202 SER A O 1
ATOM 1536 N N . ASP A 1 203 ? 4.201 -16.675 -9.523 1.00 97.19 203 ASP A N 1
ATOM 1537 C CA . ASP A 1 203 ? 4.182 -16.155 -8.151 1.00 97.19 203 ASP A CA 1
ATOM 1538 C C . ASP A 1 203 ? 4.171 -14.612 -8.134 1.00 97.19 203 ASP A C 1
ATOM 1540 O O . ASP A 1 203 ? 4.169 -13.990 -7.064 1.00 97.19 203 ASP A O 1
ATOM 1544 N N . ARG A 1 204 ? 4.193 -13.974 -9.314 1.00 97.12 204 ARG A N 1
ATOM 1545 C CA . ARG A 1 204 ? 4.095 -12.517 -9.458 1.00 97.12 204 ARG A CA 1
ATOM 1546 C C . ARG A 1 204 ? 2.656 -12.075 -9.232 1.00 97.12 204 ARG A C 1
ATOM 1548 O O . ARG A 1 204 ? 1.708 -12.750 -9.620 1.00 97.12 204 ARG A O 1
ATOM 1555 N N . ALA A 1 205 ? 2.493 -10.902 -8.636 1.00 97.94 205 ALA A N 1
ATOM 1556 C CA . ALA A 1 205 ? 1.173 -10.299 -8.512 1.00 97.94 205 ALA A CA 1
ATOM 1557 C C . ALA A 1 205 ? 0.771 -9.547 -9.787 1.00 97.94 205 ALA A C 1
ATOM 1559 O O . ALA A 1 205 ? 1.616 -9.085 -10.554 1.00 97.94 205 ALA A O 1
ATOM 1560 N N . THR A 1 206 ? -0.532 -9.361 -9.973 1.00 98.06 206 THR A N 1
ATOM 1561 C CA . THR A 1 206 ? -1.075 -8.497 -11.024 1.00 98.06 206 THR A CA 1
ATOM 1562 C C . THR A 1 206 ? -1.087 -7.039 -10.549 1.00 98.06 206 THR A C 1
ATOM 1564 O O . THR A 1 206 ? -1.596 -6.773 -9.456 1.00 98.06 206 THR A O 1
ATOM 1567 N N . PRO A 1 207 ? -0.589 -6.064 -11.328 1.00 98.56 207 PRO A N 1
ATOM 1568 C CA . PRO A 1 207 ? -0.717 -4.660 -10.957 1.00 98.56 207 PRO A CA 1
ATOM 1569 C C . PRO A 1 207 ? -2.174 -4.238 -10.710 1.00 98.56 207 PRO A C 1
ATOM 1571 O O . PRO A 1 207 ? -3.091 -4.690 -11.393 1.00 98.56 207 PRO A O 1
ATOM 1574 N N . GLY A 1 208 ? -2.395 -3.413 -9.687 1.00 98.69 208 GLY A N 1
ATOM 1575 C CA . GLY A 1 208 ? -3.718 -2.962 -9.243 1.00 98.69 208 GLY A CA 1
ATOM 1576 C C . GLY A 1 208 ? -4.551 -4.031 -8.526 1.00 98.69 208 GLY A C 1
ATOM 1577 O O . GLY A 1 208 ? -5.740 -3.837 -8.261 1.00 98.69 208 GLY A O 1
ATOM 1578 N N . SER A 1 209 ? -3.966 -5.190 -8.213 1.00 98.75 209 SER A N 1
ATOM 1579 C CA . SER A 1 209 ? -4.543 -6.180 -7.297 1.00 98.75 209 SER A CA 1
ATOM 1580 C C . SER A 1 209 ? -4.149 -5.913 -5.842 1.00 98.75 209 SER A C 1
ATOM 1582 O O . SER A 1 209 ? -3.280 -5.086 -5.554 1.00 98.75 209 SER A O 1
ATOM 1584 N N . ILE A 1 210 ? -4.822 -6.609 -4.924 1.00 98.81 210 ILE A N 1
ATOM 1585 C CA . ILE A 1 210 ? -4.550 -6.549 -3.489 1.00 98.81 210 ILE A CA 1
ATOM 1586 C C . ILE A 1 210 ? -4.345 -7.958 -2.927 1.00 98.81 210 ILE A C 1
ATOM 1588 O O . ILE A 1 210 ? -4.958 -8.907 -3.409 1.00 98.81 210 ILE A O 1
ATOM 1592 N N . ASP A 1 211 ? -3.513 -8.083 -1.896 1.00 98.50 211 ASP A N 1
ATOM 1593 C CA . ASP A 1 211 ? -3.372 -9.297 -1.080 1.00 98.50 211 ASP A CA 1
ATOM 1594 C C . ASP A 1 211 ? -3.677 -8.968 0.387 1.00 98.50 211 ASP A C 1
ATOM 1596 O O . ASP A 1 211 ? -2.979 -8.169 1.023 1.00 98.50 211 ASP A O 1
ATOM 1600 N N . VAL A 1 212 ? -4.758 -9.564 0.899 1.00 97.94 212 VAL A N 1
ATOM 1601 C CA . VAL A 1 212 ? -5.315 -9.306 2.232 1.00 97.94 212 VAL A CA 1
ATOM 1602 C C . VAL A 1 212 ? -4.882 -10.411 3.190 1.00 97.94 212 VAL A C 1
ATOM 1604 O O . VAL A 1 212 ? -5.392 -11.533 3.156 1.00 97.94 212 VAL A O 1
ATOM 1607 N N . ARG A 1 213 ? -3.962 -10.078 4.094 1.00 96.31 213 ARG A N 1
ATOM 1608 C CA . ARG A 1 213 ? -3.381 -11.012 5.061 1.00 96.31 213 ARG A CA 1
ATOM 1609 C C . ARG A 1 213 ? -3.990 -10.820 6.440 1.00 96.31 213 ARG A C 1
ATOM 1611 O O . ARG A 1 213 ? -4.048 -9.707 6.953 1.00 96.31 213 ARG A O 1
ATOM 1618 N N . ARG A 1 214 ? -4.409 -11.923 7.054 1.00 93.62 214 ARG A N 1
ATOM 1619 C CA . ARG A 1 214 ? -5.063 -11.944 8.368 1.00 93.62 214 ARG A CA 1
ATOM 1620 C C . ARG A 1 214 ? -4.185 -12.670 9.395 1.00 93.62 214 ARG A C 1
ATOM 1622 O O . ARG A 1 214 ? -3.456 -13.589 9.005 1.00 93.62 214 ARG A O 1
ATOM 1629 N N . PRO A 1 215 ? -4.245 -12.298 10.683 1.00 91.00 215 PRO A N 1
ATOM 1630 C CA . PRO A 1 215 ? -3.568 -13.043 11.741 1.00 91.00 215 PRO A CA 1
ATOM 1631 C C . PRO A 1 215 ? -4.084 -14.494 11.804 1.00 91.00 215 PRO A C 1
ATOM 1633 O O . PRO A 1 215 ? -5.287 -14.738 11.750 1.00 91.00 215 PRO A O 1
ATOM 1636 N N . GLN A 1 216 ? -3.169 -15.468 11.902 1.00 80.88 216 GLN A N 1
ATOM 1637 C CA . GLN A 1 216 ? -3.476 -16.911 11.831 1.00 80.88 216 GLN A CA 1
ATOM 1638 C C . GLN A 1 216 ? -4.037 -17.517 13.133 1.00 80.88 216 GLN A C 1
ATOM 1640 O O . GLN A 1 216 ? -4.525 -18.643 13.109 1.00 80.88 216 GLN A O 1
ATOM 1645 N N . SER A 1 217 ? -3.954 -16.817 14.269 1.00 66.62 217 SER A N 1
ATOM 1646 C CA . SER A 1 217 ? -4.281 -17.389 15.582 1.00 66.62 217 SER A CA 1
ATOM 1647 C C . SER A 1 217 ? -5.760 -17.788 15.694 1.00 66.62 217 SER A C 1
ATOM 1649 O O . SER A 1 217 ? -6.646 -16.935 15.732 1.00 66.62 217 SER A O 1
ATOM 1651 N N . GLN A 1 218 ? -6.009 -19.099 15.755 1.00 51.50 218 GLN A N 1
ATOM 1652 C CA . GLN A 1 218 ? -7.319 -19.705 16.014 1.00 51.50 218 GLN A CA 1
ATOM 1653 C C . GLN A 1 218 ? -7.605 -19.941 17.505 1.00 51.50 218 GLN A C 1
ATOM 1655 O O . GLN A 1 218 ? -8.724 -20.309 17.841 1.00 51.50 218 GLN A O 1
ATOM 1660 N N . ALA A 1 219 ? -6.628 -19.738 18.395 1.00 55.44 219 ALA A N 1
ATOM 1661 C CA . ALA A 1 219 ? -6.770 -20.135 19.797 1.00 55.44 219 ALA A CA 1
ATOM 1662 C C . ALA A 1 219 ? -7.663 -19.183 20.610 1.00 55.44 219 ALA A C 1
ATOM 1664 O O . ALA A 1 219 ? -8.369 -19.638 21.497 1.00 55.44 219 ALA A O 1
ATOM 1665 N N . ASP A 1 220 ? -7.694 -17.891 20.264 1.00 56.00 220 ASP A N 1
ATOM 1666 C CA . ASP A 1 220 ? -8.501 -16.893 20.967 1.00 56.00 220 ASP A CA 1
ATOM 1667 C C . ASP A 1 220 ? -9.108 -15.902 19.973 1.00 56.00 220 ASP A C 1
ATOM 1669 O O . ASP A 1 220 ? -8.419 -15.024 19.448 1.00 56.00 220 ASP A O 1
ATOM 1673 N N . ALA A 1 221 ? -10.421 -15.983 19.744 1.00 57.34 221 ALA A N 1
ATOM 1674 C CA . ALA A 1 221 ? -11.157 -15.021 18.914 1.00 57.34 221 ALA A CA 1
ATOM 1675 C C . ALA A 1 221 ? -10.919 -13.560 19.359 1.00 57.34 221 ALA A C 1
ATOM 1677 O O . ALA A 1 221 ? -10.851 -12.655 18.528 1.00 57.34 221 ALA A O 1
ATOM 1678 N N . LYS A 1 222 ? -10.692 -13.349 20.664 1.00 52.59 222 LYS A N 1
ATOM 1679 C CA . LYS A 1 222 ? -10.346 -12.055 21.269 1.00 52.59 222 LYS A CA 1
ATOM 1680 C C . LYS A 1 222 ? -8.936 -11.575 20.900 1.00 52.59 222 LYS A C 1
ATOM 1682 O O . LYS A 1 222 ? -8.755 -10.395 20.624 1.00 52.59 222 LYS A O 1
ATOM 1687 N N . ALA A 1 223 ? -7.951 -12.475 20.831 1.00 55.59 223 ALA A N 1
ATOM 1688 C CA . ALA A 1 223 ? -6.613 -12.149 20.329 1.00 55.59 223 ALA A CA 1
ATOM 1689 C C . ALA A 1 223 ? -6.619 -11.923 18.806 1.00 55.59 223 ALA A C 1
ATOM 1691 O O . ALA A 1 223 ? -5.840 -11.124 18.290 1.00 55.59 223 ALA A O 1
ATOM 1692 N N . ARG A 1 224 ? -7.544 -12.581 18.091 1.00 55.19 224 ARG A N 1
ATOM 1693 C CA . ARG A 1 224 ? -7.766 -12.422 16.647 1.00 55.19 224 ARG A CA 1
ATOM 1694 C C . ARG A 1 224 ? -8.255 -11.024 16.260 1.00 55.19 224 ARG A C 1
ATOM 1696 O O . ARG A 1 224 ? -7.914 -10.563 15.179 1.00 55.19 224 ARG A O 1
ATOM 1703 N N . MET A 1 225 ? -9.019 -10.364 17.134 1.00 56.88 225 MET A N 1
ATOM 1704 C CA . MET A 1 225 ? -9.489 -8.981 16.948 1.00 56.88 225 MET A CA 1
ATOM 1705 C C . MET A 1 225 ? -8.472 -7.918 17.384 1.00 56.88 225 MET A C 1
ATOM 1707 O O . MET A 1 225 ? -8.679 -6.740 17.125 1.00 56.88 225 MET A O 1
ATOM 1711 N N . ALA A 1 226 ? -7.380 -8.306 18.048 1.00 73.69 226 ALA A N 1
ATOM 1712 C CA . ALA A 1 226 ? -6.415 -7.352 18.594 1.00 73.69 226 ALA A CA 1
ATOM 1713 C C . ALA A 1 226 ? -5.349 -6.896 17.582 1.00 73.69 226 ALA A C 1
ATOM 1715 O O . ALA A 1 226 ? -4.561 -6.007 17.897 1.00 73.69 226 ALA A O 1
ATOM 1716 N N . GLN A 1 227 ? -5.272 -7.529 16.407 1.00 88.62 227 GLN A N 1
ATOM 1717 C CA . GLN A 1 227 ? -4.305 -7.178 15.370 1.00 88.62 227 GLN A CA 1
ATOM 1718 C C . GLN A 1 227 ? -5.011 -6.882 14.047 1.00 88.62 227 GLN A C 1
ATOM 1720 O O . GLN A 1 227 ? -5.923 -7.623 13.673 1.00 88.62 227 GLN A O 1
ATOM 1725 N N . PRO A 1 228 ? -4.561 -5.853 13.313 1.00 95.44 228 PRO A N 1
ATOM 1726 C CA . PRO A 1 228 ? -5.217 -5.437 12.091 1.00 95.44 228 PRO A CA 1
ATOM 1727 C C . PRO A 1 228 ? -4.912 -6.432 10.973 1.00 95.44 228 PRO A C 1
ATOM 1729 O O . PRO A 1 228 ? -3.867 -7.085 10.955 1.00 95.44 228 PRO A O 1
ATOM 1732 N N . ILE A 1 229 ? -5.778 -6.507 9.970 1.00 96.50 229 ILE A N 1
ATOM 1733 C CA . ILE A 1 229 ? -5.400 -7.141 8.707 1.00 96.50 229 ILE A CA 1
ATOM 1734 C C . ILE A 1 229 ? -4.334 -6.285 8.007 1.00 96.50 229 ILE A C 1
ATOM 1736 O O . ILE A 1 229 ? -4.291 -5.061 8.148 1.00 96.50 229 ILE A O 1
ATOM 1740 N N . VAL A 1 230 ? -3.475 -6.921 7.217 1.00 98.06 230 VAL A N 1
ATOM 1741 C CA . VAL A 1 230 ? -2.476 -6.227 6.397 1.00 98.06 230 VAL A CA 1
ATOM 1742 C C . VAL A 1 230 ? -2.898 -6.313 4.940 1.00 98.06 230 VAL A C 1
ATOM 1744 O O . VAL A 1 230 ? -2.968 -7.403 4.369 1.00 98.06 230 VAL A O 1
ATOM 1747 N N . ILE A 1 231 ? -3.155 -5.160 4.332 1.00 98.81 231 ILE A N 1
ATOM 1748 C CA . ILE A 1 231 ? -3.540 -5.045 2.928 1.00 98.81 231 ILE A CA 1
ATOM 1749 C C . ILE A 1 231 ? -2.316 -4.625 2.112 1.00 98.81 231 ILE A C 1
ATOM 1751 O O . ILE A 1 231 ? -1.780 -3.526 2.263 1.00 98.81 231 ILE A O 1
ATOM 1755 N N . ASN A 1 232 ? -1.879 -5.509 1.222 1.00 98.81 232 ASN A N 1
ATOM 1756 C CA . ASN A 1 232 ? -0.777 -5.268 0.300 1.00 98.81 232 ASN A CA 1
ATOM 1757 C C . ASN A 1 232 ? -1.337 -4.771 -1.035 1.00 98.81 232 ASN A C 1
ATOM 1759 O O . ASN A 1 232 ? -1.986 -5.539 -1.741 1.00 98.81 232 ASN A O 1
ATOM 1763 N N . LEU A 1 233 ? -1.083 -3.513 -1.393 1.00 98.88 233 LEU A N 1
ATOM 1764 C CA . LEU A 1 233 ? -1.487 -2.943 -2.678 1.00 98.88 233 LEU A CA 1
ATOM 1765 C C . LEU A 1 233 ? -0.381 -3.174 -3.711 1.00 98.88 233 LEU A C 1
ATOM 1767 O O . LEU A 1 233 ? 0.702 -2.598 -3.595 1.00 98.88 233 LEU A O 1
ATOM 1771 N N . PHE A 1 234 ? -0.633 -3.984 -4.739 1.00 98.75 234 PHE A N 1
ATOM 1772 C CA . PHE A 1 234 ? 0.341 -4.235 -5.805 1.00 98.75 234 PHE A CA 1
ATOM 1773 C C . PHE A 1 234 ? 0.297 -3.133 -6.861 1.00 98.75 234 PHE A C 1
ATOM 1775 O O . PHE A 1 234 ? -0.220 -3.308 -7.958 1.00 98.75 234 PHE A O 1
ATOM 1782 N N . THR A 1 235 ? 0.825 -1.963 -6.516 1.00 98.56 235 THR A N 1
ATOM 1783 C CA . THR A 1 235 ? 0.693 -0.726 -7.313 1.00 98.56 235 THR A CA 1
ATOM 1784 C C . THR A 1 235 ? 2.039 -0.250 -7.851 1.00 98.56 235 THR A C 1
ATOM 1786 O O . THR A 1 235 ? 2.243 0.914 -8.177 1.00 98.56 235 THR A O 1
ATOM 1789 N N . GLN A 1 236 ? 2.992 -1.172 -7.904 1.00 97.88 236 GLN A N 1
ATOM 1790 C CA . GLN A 1 236 ? 4.327 -1.010 -8.446 1.00 97.88 236 GLN A CA 1
ATOM 1791 C C . GLN A 1 236 ? 4.668 -2.320 -9.146 1.00 97.88 236 GLN A C 1
ATOM 1793 O O . GLN A 1 236 ? 4.665 -3.369 -8.499 1.00 97.88 236 GLN A O 1
ATOM 1798 N N . TRP A 1 237 ? 4.939 -2.307 -10.451 1.00 98.06 237 TRP A N 1
ATOM 1799 C CA . TRP A 1 237 ? 5.329 -3.553 -11.109 1.00 98.06 237 TRP A CA 1
ATOM 1800 C C . TRP A 1 237 ? 6.717 -3.971 -10.625 1.00 98.06 237 TRP A C 1
ATOM 1802 O O . TRP A 1 237 ? 6.858 -5.008 -9.972 1.00 98.06 237 TRP A O 1
ATOM 1812 N N . GLU A 1 238 ? 7.722 -3.123 -10.843 1.00 96.25 238 GLU A N 1
ATOM 1813 C CA . GLU A 1 238 ? 9.114 -3.428 -10.546 1.00 96.25 238 GLU A CA 1
ATOM 1814 C C . GLU A 1 238 ? 9.691 -2.594 -9.388 1.00 96.25 238 GLU A C 1
ATOM 1816 O O . GLU A 1 238 ? 9.330 -1.444 -9.147 1.00 96.25 238 GLU A O 1
ATOM 1821 N N . MET A 1 239 ? 10.636 -3.180 -8.648 1.00 95.12 239 MET A N 1
ATOM 1822 C CA . MET A 1 239 ? 11.340 -2.526 -7.542 1.00 95.12 239 MET A CA 1
ATOM 1823 C C . MET A 1 239 ? 12.184 -1.327 -8.012 1.00 95.12 239 MET A C 1
ATOM 1825 O O . MET A 1 239 ? 13.162 -1.497 -8.747 1.00 95.12 239 MET A O 1
ATOM 1829 N N . GLY A 1 240 ? 11.868 -0.139 -7.489 1.00 95.00 240 GLY A N 1
ATOM 1830 C CA . GLY A 1 240 ? 12.555 1.130 -7.756 1.00 95.00 240 GLY A CA 1
ATOM 1831 C C . GLY A 1 240 ? 11.622 2.224 -8.285 1.00 95.00 240 GLY A C 1
ATOM 1832 O O . GLY A 1 240 ? 10.405 2.040 -8.337 1.00 95.00 240 GLY A O 1
ATOM 1833 N N . ALA A 1 241 ? 12.193 3.360 -8.688 1.00 96.38 241 ALA A N 1
ATOM 1834 C CA . ALA A 1 241 ? 11.440 4.457 -9.298 1.00 96.38 241 ALA A CA 1
ATOM 1835 C C . ALA A 1 241 ? 10.752 4.023 -10.606 1.00 96.38 241 ALA A C 1
ATOM 1837 O O . ALA A 1 241 ? 11.219 3.094 -11.270 1.00 96.38 241 ALA A O 1
ATOM 1838 N N . ALA A 1 242 ? 9.644 4.681 -10.953 1.00 96.81 242 ALA A N 1
ATOM 1839 C CA . ALA A 1 242 ? 8.919 4.430 -12.199 1.00 96.81 242 ALA A CA 1
ATOM 1840 C C . ALA A 1 242 ? 9.845 4.561 -13.420 1.00 96.81 242 ALA A C 1
ATOM 1842 O O . ALA A 1 242 ? 10.752 5.392 -13.420 1.00 96.81 242 ALA A O 1
ATOM 1843 N N . LEU A 1 243 ? 9.651 3.701 -14.425 1.00 96.50 243 LEU A N 1
ATOM 1844 C CA . LEU A 1 243 ? 10.456 3.597 -15.657 1.00 96.50 243 LEU A CA 1
ATOM 1845 C C . LEU A 1 243 ? 11.969 3.376 -15.472 1.00 96.50 243 LEU A C 1
ATOM 1847 O O . LEU A 1 243 ? 12.690 3.225 -16.456 1.00 96.50 243 LEU A O 1
ATOM 1851 N N . LYS A 1 244 ? 12.476 3.302 -14.236 1.00 96.69 244 LYS A N 1
ATOM 1852 C CA . LYS A 1 244 ? 13.911 3.142 -13.969 1.00 96.69 244 LYS A CA 1
ATOM 1853 C C . LYS A 1 244 ? 14.437 1.781 -14.414 1.00 96.69 244 LYS A C 1
ATOM 1855 O O . LYS A 1 244 ? 15.613 1.650 -14.745 1.00 96.69 244 LYS A O 1
ATOM 1860 N N . TYR A 1 245 ? 13.590 0.759 -14.358 1.00 94.88 245 TYR A N 1
ATOM 1861 C CA . TYR A 1 245 ? 13.956 -0.611 -14.682 1.00 94.88 245 TYR A CA 1
ATOM 1862 C C . TYR A 1 245 ? 12.863 -1.287 -15.507 1.00 94.88 245 TYR A C 1
ATOM 1864 O O . TYR A 1 245 ? 11.690 -0.939 -15.412 1.00 94.88 245 TYR A O 1
ATOM 1872 N N . ASN A 1 246 ? 13.287 -2.260 -16.309 1.00 94.56 246 ASN A N 1
ATOM 1873 C CA . ASN A 1 246 ? 12.423 -3.124 -17.106 1.00 94.56 246 ASN A CA 1
ATOM 1874 C C . ASN A 1 246 ? 13.073 -4.516 -17.220 1.00 94.56 246 ASN A C 1
ATOM 1876 O O . ASN A 1 246 ? 13.330 -5.018 -18.315 1.00 94.56 246 ASN A O 1
ATOM 1880 N N . ARG A 1 247 ? 13.470 -5.079 -16.068 1.00 95.06 247 ARG A N 1
ATOM 1881 C CA . ARG A 1 247 ? 14.323 -6.285 -15.984 1.00 95.06 247 ARG A CA 1
ATOM 1882 C C . ARG A 1 247 ? 13.523 -7.584 -16.026 1.00 95.06 247 ARG A C 1
ATOM 1884 O O . ARG A 1 247 ? 14.104 -8.643 -16.234 1.00 95.06 247 ARG A O 1
ATOM 1891 N N . VAL A 1 248 ? 12.214 -7.519 -15.797 1.00 93.44 248 VAL A N 1
ATOM 1892 C CA . VAL A 1 248 ? 11.342 -8.693 -15.692 1.00 93.44 248 VAL A CA 1
ATOM 1893 C C . VAL A 1 248 ? 10.363 -8.701 -16.856 1.00 93.44 248 VAL A C 1
ATOM 1895 O O . VAL A 1 248 ? 9.561 -7.783 -16.960 1.00 93.44 248 VAL A O 1
ATOM 1898 N N . LYS A 1 249 ? 10.416 -9.729 -17.711 1.00 92.06 249 LYS A N 1
ATOM 1899 C CA . LYS A 1 249 ? 9.536 -9.889 -18.880 1.00 92.06 249 LYS A CA 1
ATOM 1900 C C . LYS A 1 249 ? 8.536 -11.053 -18.701 1.00 92.06 249 LYS A C 1
ATOM 1902 O O . LYS A 1 249 ? 8.840 -11.970 -17.928 1.00 92.06 249 LYS A O 1
ATOM 1907 N N . PRO A 1 250 ? 7.380 -11.018 -19.396 1.00 91.06 250 PRO A N 1
ATOM 1908 C CA . PRO A 1 250 ? 6.800 -9.830 -20.039 1.00 91.06 250 PRO A CA 1
ATOM 1909 C C . PRO A 1 250 ? 6.472 -8.751 -18.991 1.00 91.06 250 PRO A C 1
ATOM 1911 O O . PRO A 1 250 ? 6.196 -9.068 -17.835 1.00 91.06 250 PRO A O 1
ATOM 1914 N N . ALA A 1 251 ? 6.581 -7.475 -19.373 1.00 90.38 251 ALA A N 1
ATOM 1915 C CA . ALA A 1 251 ? 6.390 -6.349 -18.457 1.00 90.38 251 ALA A CA 1
ATOM 1916 C C . ALA A 1 251 ? 5.243 -5.457 -18.938 1.00 90.38 251 ALA A C 1
ATOM 1918 O O . ALA A 1 251 ? 5.279 -5.037 -20.099 1.00 90.38 251 ALA A O 1
ATOM 1919 N N . PRO A 1 252 ? 4.291 -5.083 -18.069 1.00 96.06 252 PRO A N 1
ATOM 1920 C CA . PRO A 1 252 ? 3.512 -3.882 -18.306 1.00 96.06 252 PRO A CA 1
ATOM 1921 C C . PRO A 1 252 ? 4.434 -2.652 -18.266 1.00 96.06 252 PRO A C 1
ATOM 1923 O O . PRO A 1 252 ? 5.534 -2.686 -17.705 1.00 96.06 252 PRO A O 1
ATOM 1926 N N . VAL A 1 253 ? 3.978 -1.538 -18.836 1.00 97.31 253 VAL A N 1
ATOM 1927 C CA . VAL A 1 253 ? 4.692 -0.259 -18.735 1.00 97.31 253 VAL A CA 1
ATOM 1928 C C . VAL A 1 253 ? 4.599 0.246 -17.290 1.00 97.31 253 VAL A C 1
ATOM 1930 O O . VAL A 1 253 ? 3.536 0.659 -16.840 1.00 97.31 253 VAL A O 1
ATOM 1933 N N . ASP A 1 254 ? 5.703 0.213 -16.545 1.00 97.44 254 ASP A N 1
ATOM 1934 C CA . ASP A 1 254 ? 5.766 0.608 -15.127 1.00 97.44 254 ASP A CA 1
ATOM 1935 C C . ASP A 1 254 ? 6.003 2.122 -14.954 1.00 97.44 254 ASP A C 1
ATOM 1937 O O . ASP A 1 254 ? 6.991 2.549 -14.346 1.00 97.44 254 ASP A O 1
ATOM 1941 N N . SER A 1 255 ? 5.131 2.935 -15.562 1.00 98.00 255 SER A N 1
ATOM 1942 C CA . SER A 1 255 ? 5.188 4.403 -15.502 1.00 98.00 255 SER A CA 1
ATOM 1943 C C . SER A 1 255 ? 4.547 4.975 -14.238 1.00 98.00 255 SER A C 1
ATOM 1945 O O . SER A 1 255 ? 3.832 4.280 -13.515 1.00 98.00 255 SER A O 1
ATOM 1947 N N . THR A 1 256 ? 4.791 6.258 -13.971 1.00 98.19 256 THR A N 1
ATOM 1948 C CA . THR A 1 256 ? 4.162 6.980 -12.855 1.00 98.19 256 THR A CA 1
ATOM 1949 C C . THR A 1 256 ? 2.640 6.953 -12.985 1.00 98.19 256 THR A C 1
ATOM 1951 O O . THR A 1 256 ? 1.944 6.606 -12.034 1.00 98.19 256 THR A O 1
ATOM 1954 N N . GLU A 1 257 ? 2.133 7.226 -14.183 1.00 98.38 257 GLU A N 1
ATOM 1955 C CA . GLU A 1 257 ? 0.708 7.273 -14.517 1.00 98.38 257 GLU A CA 1
ATOM 1956 C C . GLU A 1 257 ? 0.055 5.905 -14.301 1.00 98.38 257 GLU A C 1
ATOM 1958 O O . GLU A 1 257 ? -1.001 5.807 -13.675 1.00 98.38 257 GLU A O 1
ATOM 1963 N N . ASN A 1 258 ? 0.717 4.834 -14.750 1.00 98.56 258 ASN A N 1
ATOM 1964 C CA . ASN A 1 258 ? 0.220 3.477 -14.561 1.00 98.56 258 ASN A CA 1
ATOM 1965 C C . ASN A 1 258 ? 0.239 3.062 -13.088 1.00 98.56 258 ASN A C 1
ATOM 1967 O O . ASN A 1 258 ? -0.733 2.475 -12.618 1.00 98.56 258 ASN A O 1
ATOM 1971 N N . ARG A 1 259 ? 1.277 3.418 -12.321 1.00 98.38 259 ARG A N 1
ATOM 1972 C CA . ARG A 1 259 ? 1.311 3.161 -10.871 1.00 98.38 259 ARG A CA 1
ATOM 1973 C C . ARG A 1 259 ? 0.187 3.877 -10.127 1.00 98.38 259 ARG A C 1
ATOM 1975 O O . ARG A 1 259 ? -0.446 3.267 -9.269 1.00 98.38 259 ARG A O 1
ATOM 1982 N N . GLU A 1 260 ? -0.104 5.129 -10.476 1.00 98.69 260 GLU A N 1
ATOM 1983 C CA . GLU A 1 260 ? -1.248 5.867 -9.927 1.00 98.69 260 GLU A CA 1
ATOM 1984 C C . GLU A 1 260 ? -2.589 5.224 -10.323 1.00 98.69 260 GLU A C 1
ATOM 1986 O O . GLU A 1 260 ? -3.476 5.067 -9.482 1.00 98.69 260 GLU A O 1
ATOM 1991 N N . ALA A 1 261 ? -2.740 4.790 -11.578 1.00 98.75 261 ALA A N 1
ATOM 1992 C CA . ALA A 1 261 ? -3.934 4.078 -12.034 1.00 98.75 261 ALA A CA 1
ATOM 1993 C C . ALA A 1 261 ? -4.137 2.753 -11.276 1.00 98.75 261 ALA A C 1
ATOM 1995 O O . ALA A 1 261 ? -5.237 2.474 -10.791 1.00 98.75 261 ALA A O 1
ATOM 1996 N N . TRP A 1 262 ? -3.071 1.971 -11.095 1.00 98.81 262 TRP A N 1
ATOM 1997 C CA . TRP A 1 262 ? -3.089 0.752 -10.287 1.00 98.81 262 TRP A CA 1
ATOM 1998 C C . TRP A 1 262 ? -3.406 1.045 -8.823 1.00 98.81 262 TRP A C 1
ATOM 2000 O O . TRP A 1 262 ? -4.135 0.277 -8.200 1.00 98.81 262 TRP A O 1
ATOM 2010 N N . PHE A 1 263 ? -2.914 2.157 -8.272 1.00 98.81 263 PHE A N 1
ATOM 2011 C CA . PHE A 1 263 ? -3.235 2.580 -6.910 1.00 98.81 263 PHE A CA 1
ATOM 2012 C C . PHE A 1 263 ? -4.727 2.872 -6.735 1.00 98.81 263 PHE A C 1
ATOM 2014 O O . PHE A 1 263 ? -5.344 2.319 -5.825 1.00 98.81 263 PHE A O 1
ATOM 2021 N N . ARG A 1 264 ? -5.346 3.620 -7.659 1.00 98.81 264 ARG A N 1
ATOM 2022 C CA . ARG A 1 264 ? -6.809 3.826 -7.671 1.00 98.81 264 ARG A CA 1
ATOM 2023 C C . ARG A 1 264 ? -7.576 2.510 -7.788 1.00 98.81 264 ARG A C 1
ATOM 2025 O O . ARG A 1 264 ? -8.543 2.294 -7.062 1.00 98.81 264 ARG A O 1
ATOM 2032 N N . GLN A 1 265 ? -7.136 1.607 -8.665 1.00 98.81 265 GLN A N 1
ATOM 2033 C CA . GLN A 1 265 ? -7.761 0.290 -8.812 1.00 98.81 265 GLN A CA 1
ATOM 2034 C C . GLN A 1 265 ? -7.676 -0.532 -7.518 1.00 98.81 265 GLN A C 1
ATOM 2036 O O . GLN A 1 265 ? -8.654 -1.168 -7.124 1.00 98.81 265 GLN A O 1
ATOM 2041 N N . ALA A 1 266 ? -6.526 -0.501 -6.845 1.00 98.88 266 ALA A N 1
ATOM 2042 C CA . ALA A 1 266 ? -6.325 -1.194 -5.584 1.00 98.88 266 ALA A CA 1
ATOM 2043 C C . ALA A 1 266 ? -7.213 -0.606 -4.473 1.00 98.88 266 ALA A C 1
ATOM 2045 O O . ALA A 1 266 ? -7.855 -1.375 -3.764 1.00 98.88 266 ALA A O 1
ATOM 2046 N N . LEU A 1 267 ? -7.341 0.724 -4.371 1.00 98.81 267 LEU A N 1
ATOM 2047 C CA . LEU A 1 267 ? -8.237 1.384 -3.408 1.00 98.81 267 LEU A CA 1
ATOM 2048 C C . LEU A 1 267 ? -9.710 0.999 -3.604 1.00 98.81 267 LEU A C 1
ATOM 2050 O O . LEU A 1 267 ? -10.397 0.708 -2.628 1.00 98.81 267 LEU A O 1
ATOM 2054 N N . ARG A 1 268 ? -10.185 0.894 -4.851 1.00 98.69 268 ARG A N 1
ATOM 2055 C CA . ARG A 1 268 ? -11.544 0.388 -5.132 1.00 98.69 268 ARG A CA 1
ATOM 2056 C C . ARG A 1 268 ? -11.743 -1.031 -4.599 1.00 98.69 268 ARG A C 1
ATOM 2058 O O . ARG A 1 268 ? -12.771 -1.326 -4.003 1.00 98.69 268 ARG A O 1
ATOM 2065 N N . LYS A 1 269 ? -10.740 -1.903 -4.761 1.00 98.75 269 LYS A N 1
ATOM 2066 C CA . LYS A 1 269 ? -10.775 -3.265 -4.205 1.00 98.75 269 LYS A CA 1
ATOM 2067 C C . LYS A 1 269 ? -10.746 -3.266 -2.679 1.00 98.75 269 LYS A C 1
ATOM 2069 O O . LYS A 1 269 ? -11.401 -4.111 -2.087 1.00 98.75 269 LYS A O 1
ATOM 2074 N N . VAL A 1 270 ? -10.035 -2.325 -2.050 1.00 98.62 270 VAL A N 1
ATOM 2075 C CA . VAL A 1 270 ? -10.071 -2.134 -0.589 1.00 98.62 270 VAL A CA 1
ATOM 2076 C C . VAL A 1 270 ? -11.474 -1.759 -0.119 1.00 98.62 270 VAL A C 1
ATOM 2078 O O . VAL A 1 270 ? -11.963 -2.346 0.841 1.00 98.62 270 VAL A O 1
ATOM 2081 N N . GLY A 1 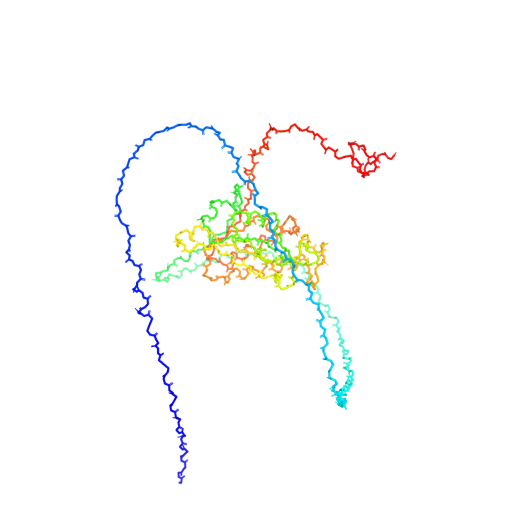271 ? -12.146 -0.846 -0.825 1.00 98.06 271 GLY A N 1
ATOM 2082 C CA . GLY A 1 271 ? -13.532 -0.468 -0.535 1.00 98.06 271 GLY A CA 1
ATOM 2083 C C . GLY A 1 271 ? -14.528 -1.627 -0.684 1.00 98.06 271 GLY A C 1
ATOM 2084 O O . GLY A 1 271 ? -15.572 -1.621 -0.047 1.00 98.06 271 GLY A O 1
ATOM 2085 N N . ALA A 1 272 ? -14.186 -2.655 -1.458 1.00 98.12 272 ALA A N 1
ATOM 2086 C CA . ALA A 1 272 ? -15.018 -3.838 -1.672 1.00 98.12 272 ALA A CA 1
ATOM 2087 C C . ALA A 1 272 ? -14.663 -5.036 -0.762 1.00 98.12 272 ALA A C 1
ATOM 2089 O O . ALA A 1 272 ? -15.146 -6.142 -0.999 1.00 98.12 272 ALA A O 1
ATOM 2090 N N . ILE A 1 273 ? -13.781 -4.870 0.235 1.00 97.50 273 ILE A N 1
ATOM 2091 C CA . ILE A 1 273 ? -13.424 -5.963 1.153 1.00 97.50 273 ILE A CA 1
ATOM 2092 C C . ILE A 1 273 ? -14.609 -6.301 2.060 1.00 97.50 273 ILE A C 1
ATOM 2094 O O . ILE A 1 273 ? -15.143 -5.421 2.731 1.00 97.50 273 ILE A O 1
ATOM 2098 N N . GLU A 1 274 ? -14.914 -7.600 2.148 1.00 94.75 274 GLU A N 1
ATOM 2099 C CA . GLU A 1 274 ? -15.865 -8.160 3.106 1.00 94.75 274 GLU A CA 1
ATOM 2100 C C . GLU A 1 274 ? -15.171 -9.030 4.185 1.00 94.75 274 GLU A C 1
ATOM 2102 O O . GLU A 1 274 ? -14.218 -9.768 3.879 1.00 94.75 274 GLU A O 1
ATOM 2107 N N . PRO A 1 275 ? -15.626 -8.982 5.456 1.00 93.56 275 PRO A N 1
ATOM 2108 C CA . PRO A 1 275 ? -16.613 -8.034 5.980 1.00 93.56 275 PRO A CA 1
ATOM 2109 C C . PRO A 1 275 ? -16.113 -6.587 5.882 1.00 93.56 275 PRO A C 1
ATOM 2111 O O . PRO A 1 275 ? -14.907 -6.337 5.988 1.00 93.56 275 PRO A O 1
ATOM 2114 N N . ARG A 1 276 ? -17.053 -5.666 5.663 1.00 94.81 276 ARG A N 1
ATOM 2115 C CA . ARG A 1 276 ? -16.805 -4.230 5.528 1.00 94.81 276 ARG A CA 1
ATOM 2116 C C . ARG A 1 276 ? -15.893 -3.687 6.637 1.00 94.81 276 ARG A C 1
ATOM 2118 O O . ARG A 1 276 ? -16.154 -3.886 7.823 1.00 94.81 276 ARG A O 1
ATOM 2125 N N . LEU A 1 277 ? -14.833 -2.981 6.242 1.00 96.25 277 LEU A N 1
ATOM 2126 C CA . LEU A 1 277 ? -13.937 -2.292 7.175 1.00 96.25 277 LEU A CA 1
ATOM 2127 C C . LEU A 1 277 ? -14.639 -1.072 7.772 1.00 96.25 277 LEU A C 1
ATOM 2129 O O . LEU A 1 277 ? -15.349 -0.363 7.071 1.00 96.25 277 LEU A O 1
ATOM 2133 N N . THR A 1 278 ? -14.381 -0.791 9.043 1.00 96.44 278 THR A N 1
ATOM 2134 C CA . THR A 1 278 ? -14.822 0.432 9.729 1.00 96.44 278 THR A CA 1
ATOM 2135 C C . THR A 1 278 ? -13.673 1.412 9.941 1.00 96.44 278 THR A C 1
ATOM 2137 O O . THR A 1 278 ? -13.903 2.595 10.171 1.00 96.44 278 THR A O 1
ATOM 2140 N N . SER A 1 279 ? -12.424 0.945 9.858 1.00 97.50 279 SER A N 1
ATOM 2141 C CA . SER A 1 279 ? -11.238 1.777 10.037 1.00 97.50 279 SER A CA 1
ATOM 2142 C C . SER A 1 279 ? -10.012 1.244 9.296 1.00 97.50 279 SER A C 1
ATOM 2144 O O . SER A 1 279 ? -9.763 0.039 9.228 1.00 97.50 279 SER A O 1
ATOM 2146 N N . ILE A 1 280 ? -9.210 2.154 8.744 1.00 98.38 280 ILE A N 1
ATOM 2147 C CA . ILE A 1 280 ? -8.025 1.814 7.955 1.00 98.38 280 ILE A CA 1
ATOM 2148 C C . ILE A 1 280 ? -6.918 2.853 8.132 1.00 98.38 280 ILE A C 1
ATOM 2150 O O . ILE A 1 280 ? -7.172 4.057 8.143 1.00 98.38 280 ILE A O 1
ATOM 2154 N N . ALA A 1 281 ? -5.672 2.392 8.242 1.00 98.56 281 ALA A N 1
ATOM 2155 C CA . ALA A 1 281 ? -4.505 3.262 8.335 1.00 98.56 281 ALA A CA 1
ATOM 2156 C C . ALA A 1 281 ? -3.549 3.105 7.144 1.00 98.56 281 ALA A C 1
ATOM 2158 O O . ALA A 1 281 ? -3.090 2.009 6.809 1.00 98.56 281 ALA A O 1
ATOM 2159 N N . PHE A 1 282 ? -3.191 4.240 6.553 1.00 98.75 282 PHE A N 1
ATOM 2160 C CA . PHE A 1 282 ? -2.200 4.387 5.498 1.00 98.75 282 PHE A CA 1
ATOM 2161 C C . PHE A 1 282 ? -0.910 4.995 6.063 1.00 98.75 282 PHE A C 1
ATOM 2163 O O . PHE A 1 282 ? -0.959 5.907 6.890 1.00 98.75 282 PHE A O 1
ATOM 2170 N N . PRO A 1 283 ? 0.271 4.555 5.609 1.00 98.38 283 PRO A N 1
ATOM 2171 C CA . PRO A 1 283 ? 1.513 5.236 5.927 1.00 98.38 283 PRO A CA 1
ATOM 2172 C C . PRO A 1 283 ? 1.586 6.562 5.155 1.00 98.38 283 PRO A C 1
ATOM 2174 O O . PRO A 1 283 ? 1.294 6.621 3.959 1.00 98.38 283 PRO A O 1
ATOM 2177 N N . HIS A 1 284 ? 2.014 7.629 5.831 1.00 98.19 284 HIS A N 1
ATOM 2178 C CA . HIS A 1 284 ? 2.412 8.870 5.167 1.00 98.19 284 HIS A CA 1
ATOM 2179 C C . HIS A 1 284 ? 3.499 8.576 4.127 1.00 98.19 284 HIS A C 1
ATOM 2181 O O . HIS A 1 284 ? 4.393 7.770 4.393 1.00 98.19 284 HIS A O 1
ATOM 2187 N N . GLN A 1 285 ? 3.440 9.242 2.970 1.00 97.44 285 GLN A N 1
ATOM 2188 C CA . GLN A 1 285 ? 4.373 9.016 1.862 1.00 97.44 285 GLN A CA 1
ATOM 2189 C C . GLN A 1 285 ? 4.316 7.590 1.276 1.00 97.44 285 GLN A C 1
ATOM 2191 O O . GLN A 1 285 ? 5.317 7.085 0.759 1.00 97.44 285 GLN A O 1
ATOM 2196 N N . ILE A 1 286 ? 3.144 6.933 1.307 1.00 98.06 286 ILE A N 1
ATOM 2197 C CA . ILE A 1 286 ? 2.931 5.698 0.536 1.00 98.06 286 ILE A CA 1
ATOM 2198 C C . ILE A 1 286 ? 3.239 5.947 -0.949 1.00 98.06 286 ILE A C 1
ATOM 2200 O O . ILE A 1 286 ? 2.829 6.952 -1.521 1.00 98.06 286 ILE A O 1
ATOM 2204 N N . GLY A 1 287 ? 4.032 5.059 -1.551 1.00 94.69 287 GLY A N 1
ATOM 2205 C CA . GLY A 1 287 ? 4.483 5.179 -2.944 1.00 94.69 287 GLY A CA 1
ATOM 2206 C C . GLY A 1 287 ? 5.587 6.181 -3.218 1.00 94.69 287 GLY A C 1
ATOM 2207 O O . GLY A 1 287 ? 6.099 6.229 -4.336 1.00 94.69 287 GLY A O 1
ATOM 2208 N N . CYS A 1 288 ? 6.032 6.919 -2.208 1.00 93.75 288 CYS A N 1
ATOM 2209 C CA . CYS A 1 288 ? 7.172 7.818 -2.316 1.00 93.75 288 CYS A CA 1
ATOM 2210 C C . CYS A 1 288 ? 8.496 7.098 -1.977 1.00 93.75 288 CYS A C 1
ATOM 2212 O O . CYS A 1 288 ? 8.572 5.869 -1.856 1.00 93.75 288 CYS A O 1
ATOM 2214 N N . GLY A 1 289 ? 9.584 7.864 -1.860 1.00 92.81 289 GLY A N 1
ATOM 2215 C CA . GLY A 1 289 ? 10.906 7.347 -1.498 1.00 92.81 289 GLY A CA 1
ATOM 2216 C C . GLY A 1 289 ? 11.480 6.431 -2.579 1.00 92.81 289 GLY A C 1
ATOM 2217 O O . GLY A 1 289 ? 11.734 6.869 -3.698 1.00 92.81 289 GLY A O 1
ATOM 2218 N N . LEU A 1 290 ? 11.664 5.143 -2.264 1.00 87.81 290 LEU A N 1
ATOM 2219 C CA . LEU A 1 290 ? 12.248 4.155 -3.188 1.00 87.81 290 LEU A CA 1
ATOM 2220 C C . LEU A 1 290 ? 11.428 3.957 -4.472 1.00 87.81 290 LEU A C 1
ATOM 2222 O O . LEU A 1 290 ? 11.991 3.566 -5.497 1.00 87.81 290 LEU A O 1
ATOM 2226 N N . ALA A 1 291 ? 10.116 4.192 -4.410 1.00 91.50 291 ALA A N 1
ATOM 2227 C CA . ALA A 1 291 ? 9.210 4.063 -5.548 1.00 91.50 291 ALA A CA 1
ATOM 2228 C C . ALA A 1 291 ? 9.086 5.355 -6.379 1.00 91.50 291 ALA A C 1
ATOM 2230 O O . ALA A 1 291 ? 8.610 5.285 -7.511 1.00 91.50 291 ALA A O 1
ATOM 2231 N N . GLY A 1 292 ? 9.565 6.498 -5.869 1.00 93.62 292 GLY A N 1
ATOM 2232 C CA . GLY A 1 292 ? 9.633 7.764 -6.609 1.00 93.62 292 GLY A CA 1
ATOM 2233 C C . GLY A 1 292 ? 8.290 8.450 -6.895 1.00 93.62 292 GLY A C 1
ATOM 2234 O O . GLY A 1 292 ? 8.236 9.287 -7.788 1.00 93.62 292 GLY A O 1
ATOM 2235 N N . GLY A 1 293 ? 7.209 8.095 -6.194 1.00 95.94 293 GLY A N 1
ATOM 2236 C CA . GLY A 1 293 ? 5.895 8.720 -6.365 1.00 95.94 293 GLY A CA 1
ATOM 2237 C C . GLY A 1 293 ? 5.788 10.127 -5.765 1.00 95.94 293 GLY A C 1
ATOM 2238 O O . GLY A 1 293 ? 6.550 10.504 -4.871 1.00 95.94 293 GLY A O 1
ATOM 2239 N N . ASN A 1 294 ? 4.798 10.886 -6.240 1.00 97.94 294 ASN A N 1
ATOM 2240 C CA . ASN A 1 294 ? 4.455 12.222 -5.752 1.00 97.94 294 ASN A CA 1
ATOM 2241 C C . ASN A 1 294 ? 3.421 12.131 -4.615 1.00 97.94 294 ASN A C 1
ATOM 2243 O O . ASN A 1 294 ? 2.329 11.604 -4.816 1.00 97.94 294 ASN A O 1
ATOM 2247 N N . TRP A 1 295 ? 3.753 12.651 -3.432 1.00 97.94 295 TRP A N 1
ATOM 2248 C CA . TRP A 1 295 ? 2.893 12.497 -2.256 1.00 97.94 295 TRP A CA 1
ATOM 2249 C C . TRP A 1 295 ? 1.526 13.170 -2.404 1.00 97.94 295 TRP A C 1
ATOM 2251 O O . TRP A 1 295 ? 0.527 12.562 -2.029 1.00 97.94 295 TRP A O 1
ATOM 2261 N N . ASP A 1 296 ? 1.456 14.367 -2.986 1.00 98.12 296 ASP A N 1
ATOM 2262 C CA . ASP A 1 296 ? 0.197 15.109 -3.111 1.00 98.12 296 ASP A CA 1
ATOM 2263 C C . ASP A 1 296 ? -0.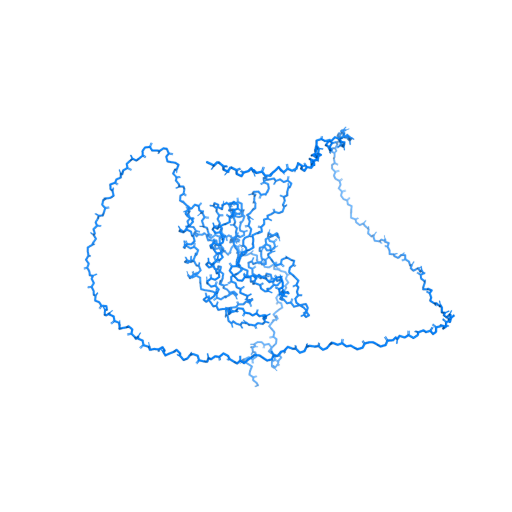823 14.338 -3.951 1.00 98.12 296 ASP A C 1
ATOM 2265 O O . ASP A 1 296 ? -1.986 14.219 -3.566 1.00 98.12 296 ASP A O 1
ATOM 2269 N N . ARG A 1 297 ? -0.371 13.703 -5.039 1.00 98.31 297 ARG A N 1
ATOM 2270 C CA . ARG A 1 297 ? -1.228 12.839 -5.865 1.00 98.31 297 ARG A CA 1
ATOM 2271 C C . ARG A 1 297 ? -1.725 11.613 -5.102 1.00 98.31 297 ARG A C 1
ATOM 2273 O O . ARG A 1 297 ? -2.902 11.270 -5.182 1.00 98.31 297 ARG A O 1
ATOM 2280 N N . TYR A 1 298 ? -0.851 10.943 -4.350 1.00 98.56 298 TYR A N 1
ATOM 2281 C CA . TYR A 1 298 ? -1.245 9.770 -3.559 1.00 98.56 298 TYR A CA 1
ATOM 2282 C C . TYR A 1 298 ? -2.195 10.139 -2.424 1.00 98.56 298 TYR A C 1
ATOM 2284 O O . TYR A 1 298 ? -3.179 9.436 -2.200 1.00 98.56 298 TYR A O 1
ATOM 2292 N N . ARG A 1 299 ? -1.954 11.269 -1.758 1.00 98.25 299 ARG A N 1
ATOM 2293 C CA . ARG A 1 299 ? -2.847 11.811 -0.739 1.00 98.25 299 ARG A CA 1
ATOM 2294 C C . ARG A 1 299 ? -4.240 12.090 -1.307 1.00 98.25 299 ARG A C 1
ATOM 2296 O O . ARG A 1 299 ? -5.203 11.608 -0.723 1.00 98.25 299 ARG A O 1
ATOM 2303 N N . GLN A 1 300 ? -4.344 12.766 -2.454 1.00 98.38 300 GLN A N 1
ATOM 2304 C CA . GLN A 1 300 ? -5.631 13.033 -3.116 1.00 98.38 300 GLN A CA 1
ATOM 2305 C C . GLN A 1 300 ? -6.401 11.743 -3.428 1.00 98.38 300 GLN A C 1
ATOM 2307 O O . GLN A 1 300 ? -7.611 11.678 -3.238 1.00 98.38 300 GLN A O 1
ATOM 2312 N N . MET A 1 301 ? -5.711 10.680 -3.857 1.00 98.69 301 MET A N 1
ATOM 2313 C CA . MET A 1 301 ? -6.351 9.379 -4.093 1.00 98.69 301 MET A CA 1
ATOM 2314 C C . MET A 1 301 ? -6.905 8.749 -2.803 1.00 98.69 301 MET A C 1
ATOM 2316 O O . MET A 1 301 ? -7.964 8.128 -2.841 1.00 98.69 301 MET A O 1
ATOM 2320 N N . ILE A 1 302 ? -6.218 8.909 -1.666 1.00 98.69 302 ILE A N 1
ATOM 2321 C CA . ILE A 1 302 ? -6.685 8.406 -0.360 1.00 98.69 302 ILE A CA 1
ATOM 2322 C C . ILE A 1 302 ? -7.841 9.268 0.176 1.00 98.69 302 ILE A C 1
ATOM 2324 O O . ILE A 1 302 ? -8.785 8.731 0.748 1.00 98.69 302 ILE A O 1
ATOM 2328 N N . GLU A 1 303 ? -7.799 10.586 -0.030 1.00 98.25 303 GLU A N 1
ATOM 2329 C CA . GLU A 1 303 ? -8.902 11.500 0.303 1.00 98.25 303 GLU A CA 1
ATOM 2330 C C . GLU A 1 303 ? -10.160 11.156 -0.494 1.00 98.25 303 GLU A C 1
ATOM 2332 O O . GLU A 1 303 ? -11.228 10.997 0.091 1.00 98.25 303 GLU A O 1
ATOM 2337 N N . GLN A 1 304 ? -10.020 10.933 -1.802 1.00 98.38 304 GLN A N 1
ATOM 2338 C CA . GLN A 1 304 ? -11.122 10.482 -2.648 1.00 98.38 304 GLN A CA 1
ATOM 2339 C C . GLN A 1 304 ? -11.688 9.137 -2.174 1.00 98.38 304 GLN A C 1
ATOM 2341 O O . GLN A 1 304 ? -12.902 8.977 -2.085 1.00 98.38 304 GLN A O 1
ATOM 2346 N N . PHE A 1 305 ? -10.825 8.187 -1.800 1.00 98.50 305 PHE A N 1
ATOM 2347 C CA . PHE A 1 305 ? -11.266 6.926 -1.205 1.00 98.50 305 PHE A CA 1
ATOM 2348 C C . PHE A 1 305 ? -12.080 7.149 0.079 1.00 98.50 305 PHE A C 1
ATOM 2350 O O . PHE A 1 305 ? -13.115 6.511 0.246 1.00 98.50 305 PHE A O 1
ATOM 2357 N N . ALA A 1 306 ? -11.663 8.058 0.963 1.00 98.06 306 ALA A N 1
ATOM 2358 C CA . ALA A 1 306 ? -12.406 8.368 2.184 1.00 98.06 306 ALA A CA 1
ATOM 2359 C C . ALA A 1 306 ? -13.773 9.013 1.895 1.00 98.06 306 ALA A C 1
ATOM 2361 O O . ALA A 1 306 ? -14.758 8.669 2.542 1.00 98.06 306 ALA A O 1
ATOM 2362 N N . LEU A 1 307 ? -13.850 9.896 0.893 1.00 97.00 307 LEU A N 1
ATOM 2363 C CA . LEU A 1 307 ? -15.108 10.506 0.448 1.00 97.00 307 LEU A CA 1
ATOM 2364 C C . LEU A 1 307 ? -16.087 9.469 -0.118 1.00 97.00 307 LEU A C 1
ATOM 2366 O O . LEU A 1 307 ? -17.278 9.517 0.176 1.00 97.00 307 LEU A O 1
ATOM 2370 N N . GLU A 1 308 ? -15.586 8.513 -0.901 1.00 97.25 308 GLU A N 1
ATOM 2371 C CA . GLU A 1 308 ? -16.380 7.417 -1.472 1.00 97.25 308 GLU A CA 1
ATOM 2372 C C . GLU A 1 308 ? -16.787 6.363 -0.431 1.00 97.25 308 GLU A C 1
ATOM 2374 O O . GLU A 1 308 ? -17.690 5.565 -0.676 1.00 97.25 308 GLU A O 1
ATOM 2379 N N . ASN A 1 309 ? -16.129 6.348 0.730 1.00 97.56 309 ASN A N 1
ATOM 2380 C CA . ASN A 1 309 ? -16.329 5.369 1.793 1.00 97.56 309 ASN A CA 1
ATOM 2381 C C . ASN A 1 309 ? -16.581 6.078 3.137 1.00 97.56 309 ASN A C 1
ATOM 2383 O O . ASN A 1 309 ? -15.797 5.911 4.077 1.00 97.56 309 ASN A O 1
ATOM 2387 N N . PRO A 1 310 ? -17.671 6.864 3.255 1.00 96.75 310 PRO A N 1
ATOM 2388 C CA . PRO A 1 310 ? -17.936 7.706 4.419 1.00 96.75 310 PRO A CA 1
ATOM 2389 C C . PRO A 1 310 ? -18.323 6.906 5.666 1.00 96.75 310 PRO A C 1
ATOM 2391 O O . PRO A 1 310 ? -18.676 7.500 6.669 1.00 96.75 310 PRO A O 1
ATOM 2394 N N . ASP A 1 311 ? -18.329 5.580 5.624 1.00 95.44 311 ASP A N 1
ATOM 2395 C CA . ASP A 1 311 ? -18.505 4.680 6.763 1.00 95.44 311 ASP A CA 1
ATOM 2396 C C . ASP A 1 311 ? -17.167 4.168 7.335 1.00 95.44 311 ASP A C 1
ATOM 2398 O O . ASP A 1 311 ? -17.163 3.546 8.398 1.00 95.44 311 ASP A O 1
ATOM 2402 N N . ILE A 1 312 ? -16.037 4.459 6.675 1.00 97.31 312 ILE A N 1
ATOM 2403 C CA . ILE A 1 312 ? -14.693 4.059 7.111 1.00 97.31 312 ILE A CA 1
ATOM 2404 C C . ILE A 1 312 ? -13.946 5.250 7.723 1.00 97.31 312 ILE A C 1
ATOM 2406 O O . ILE A 1 312 ? -13.767 6.287 7.086 1.00 97.31 312 ILE A O 1
ATOM 2410 N N . ASP A 1 313 ? -13.413 5.081 8.931 1.00 97.94 313 ASP A N 1
ATOM 2411 C CA . ASP A 1 313 ? -12.416 5.986 9.504 1.00 97.94 313 ASP A CA 1
ATOM 2412 C C . ASP A 1 313 ? -11.057 5.787 8.802 1.00 97.94 313 ASP A C 1
ATOM 2414 O O . ASP A 1 313 ? -10.383 4.769 8.984 1.00 97.94 313 ASP A O 1
ATOM 2418 N N . VAL A 1 314 ? -10.633 6.768 8.005 1.00 98.44 314 VAL A N 1
ATOM 2419 C CA . VAL A 1 314 ? -9.378 6.743 7.244 1.00 98.44 314 VAL A CA 1
ATOM 2420 C C . VAL A 1 314 ? -8.305 7.560 7.958 1.00 98.44 314 VAL A C 1
ATOM 2422 O O . VAL A 1 314 ? -8.461 8.755 8.214 1.00 98.44 314 VAL A O 1
ATOM 2425 N N . MET A 1 315 ? -7.169 6.927 8.248 1.00 98.44 315 MET A N 1
ATOM 2426 C CA . MET A 1 315 ? -6.044 7.565 8.928 1.00 98.44 315 MET A CA 1
ATOM 2427 C C . MET A 1 315 ? -4.775 7.561 8.076 1.00 98.44 315 MET A C 1
ATOM 2429 O O . MET A 1 315 ? -4.413 6.539 7.502 1.00 98.44 315 MET A O 1
ATOM 2433 N N . ILE A 1 316 ? -4.052 8.680 8.047 1.00 98.50 316 ILE A N 1
ATOM 2434 C CA . ILE A 1 316 ? -2.690 8.771 7.513 1.00 98.50 316 ILE A CA 1
ATOM 2435 C C . ILE A 1 316 ? -1.711 8.919 8.682 1.00 98.50 316 ILE A C 1
ATOM 2437 O O . ILE A 1 316 ? -1.757 9.901 9.425 1.00 98.50 316 ILE A O 1
ATOM 2441 N N . CYS A 1 317 ? -0.805 7.951 8.823 1.00 98.12 317 CYS A N 1
ATOM 2442 C CA . CYS A 1 317 ? 0.150 7.859 9.923 1.00 98.12 317 CYS A CA 1
ATOM 2443 C C . CYS A 1 317 ? 1.553 8.283 9.473 1.00 98.12 317 CYS A C 1
ATOM 2445 O O . CYS A 1 317 ? 2.230 7.557 8.736 1.00 98.12 317 CYS A O 1
ATOM 2447 N N . LYS A 1 318 ? 2.026 9.434 9.956 1.00 97.19 318 LYS A N 1
ATOM 2448 C CA . LYS A 1 318 ? 3.397 9.913 9.748 1.00 97.19 318 LYS A CA 1
ATOM 2449 C C . LYS A 1 318 ? 4.322 9.407 10.850 1.00 97.19 318 LYS A C 1
ATOM 2451 O O . LYS A 1 318 ? 4.005 9.486 12.032 1.00 97.19 318 LYS A O 1
ATOM 2456 N N . LEU A 1 319 ? 5.480 8.882 10.453 1.00 94.81 319 LEU A N 1
ATOM 2457 C CA . LEU A 1 319 ? 6.534 8.479 11.379 1.00 94.81 319 LEU A CA 1
ATOM 2458 C C . LEU A 1 319 ? 7.140 9.734 12.023 1.00 94.81 319 LEU A C 1
ATOM 2460 O O . LEU A 1 319 ? 7.792 10.517 11.338 1.00 94.81 319 LEU A O 1
ATOM 2464 N N . SER A 1 320 ? 6.932 9.923 13.325 1.00 90.81 320 SER A N 1
ATOM 2465 C CA . SER A 1 320 ? 7.292 11.157 14.042 1.00 90.81 320 SER A CA 1
ATOM 2466 C C . SER A 1 320 ? 8.737 11.200 14.544 1.00 90.81 320 SER A C 1
ATOM 2468 O O . SER A 1 320 ? 9.083 11.990 15.414 1.00 90.81 320 SER A O 1
ATOM 2470 N N . GLY A 1 321 ? 9.612 10.345 14.008 1.00 67.94 321 GLY A N 1
ATOM 2471 C CA . GLY A 1 321 ? 11.032 10.396 14.347 1.00 67.94 321 GLY A CA 1
ATOM 2472 C C . GLY A 1 321 ? 11.327 10.110 15.821 1.00 67.94 321 GLY A C 1
ATOM 2473 O O . GLY A 1 321 ? 12.382 10.508 16.300 1.00 67.94 321 GLY A O 1
ATOM 2474 N N . GLY A 1 322 ? 10.472 9.346 16.521 1.00 56.91 322 GLY A N 1
ATOM 2475 C CA . GLY A 1 322 ? 10.724 8.838 17.883 1.00 56.91 322 GLY A CA 1
ATOM 2476 C C . GLY A 1 322 ? 12.012 8.006 18.042 1.00 56.91 322 GLY A C 1
ATOM 2477 O O . GLY A 1 322 ? 12.287 7.487 19.116 1.00 56.91 322 GLY A O 1
ATOM 2478 N N . ALA A 1 323 ? 12.830 7.912 16.992 1.00 52.62 323 ALA A N 1
ATOM 2479 C CA . ALA A 1 323 ? 14.260 7.649 17.046 1.00 52.62 323 ALA A CA 1
ATOM 2480 C C . ALA A 1 323 ? 15.083 8.894 17.452 1.00 52.62 323 ALA A C 1
ATOM 2482 O O . ALA A 1 323 ? 16.220 9.057 17.006 1.00 52.62 323 ALA A O 1
ATOM 2483 N N . ALA A 1 324 ? 14.568 9.747 18.341 1.00 48.47 324 ALA A N 1
ATOM 2484 C CA . ALA A 1 324 ? 15.459 10.495 19.208 1.00 48.47 324 ALA A CA 1
ATOM 2485 C C . ALA A 1 324 ? 16.242 9.460 20.037 1.00 48.47 324 ALA A C 1
ATOM 2487 O O . ALA A 1 324 ? 15.739 8.876 20.989 1.00 48.47 324 ALA A O 1
ATOM 2488 N N . SER A 1 325 ? 17.490 9.215 19.639 1.00 45.91 325 SER A N 1
ATOM 2489 C CA . SER A 1 325 ? 18.520 8.634 20.496 1.00 45.91 325 SER A CA 1
ATOM 2490 C C . SER A 1 325 ? 18.373 7.153 20.894 1.00 45.91 325 SER A C 1
ATOM 2492 O O . SER A 1 325 ? 18.632 6.789 22.039 1.00 45.91 325 SER A O 1
ATOM 2494 N N . MET A 1 326 ? 18.200 6.246 19.928 1.00 47.97 326 MET A N 1
ATOM 2495 C CA . MET A 1 326 ? 19.127 5.105 19.943 1.00 47.97 326 MET A CA 1
ATOM 2496 C C . MET A 1 326 ? 20.433 5.606 19.340 1.00 47.97 326 MET A C 1
ATOM 2498 O O . MET A 1 326 ? 20.720 5.385 18.164 1.00 47.97 326 MET A O 1
ATOM 2502 N N . LYS A 1 327 ? 21.232 6.311 20.157 1.00 41.28 327 LYS A N 1
ATOM 2503 C CA . LYS A 1 327 ? 22.676 6.279 19.938 1.00 41.28 327 LYS A CA 1
ATOM 2504 C C . LYS A 1 327 ? 23.003 4.787 19.785 1.00 41.28 327 LYS A C 1
ATOM 2506 O O . LYS A 1 327 ? 22.639 4.029 20.691 1.00 41.28 327 LYS A O 1
ATOM 2511 N N . PRO A 1 328 ? 23.614 4.329 18.676 1.00 47.00 328 PRO A N 1
ATOM 2512 C CA . PRO A 1 328 ? 24.241 3.013 18.700 1.00 47.00 328 PRO A CA 1
ATOM 2513 C C . PRO A 1 328 ? 25.080 2.962 19.983 1.00 47.00 328 PRO A C 1
ATOM 2515 O O . PRO A 1 328 ? 25.651 4.004 20.330 1.00 47.00 328 PRO A O 1
ATOM 2518 N N . PRO A 1 329 ? 25.090 1.846 20.741 1.00 46.38 329 PRO A N 1
ATOM 2519 C CA . PRO A 1 329 ? 25.849 1.777 21.982 1.00 46.38 329 PRO A CA 1
ATOM 2520 C C . PRO A 1 329 ? 27.225 2.366 21.703 1.00 46.38 329 PRO A C 1
ATOM 2522 O O . PRO A 1 329 ? 27.899 1.940 20.762 1.00 46.38 329 PRO A O 1
ATOM 2525 N N . ALA A 1 330 ? 27.568 3.424 22.440 1.00 53.50 330 ALA A N 1
ATOM 2526 C CA . ALA A 1 330 ? 28.841 4.113 22.337 1.00 53.50 330 ALA A CA 1
ATOM 2527 C C . ALA A 1 330 ? 29.919 3.167 22.867 1.00 53.50 330 ALA A C 1
ATOM 2529 O O . ALA A 1 330 ? 30.412 3.317 23.975 1.00 53.50 330 ALA A O 1
ATOM 2530 N N . ASN A 1 331 ? 30.194 2.110 22.113 1.00 58.97 331 ASN A N 1
ATOM 2531 C CA . ASN A 1 331 ? 31.245 1.160 22.380 1.00 58.97 331 ASN A CA 1
ATOM 2532 C C . ASN A 1 331 ? 31.553 0.350 21.118 1.00 58.97 331 ASN A C 1
ATOM 2534 O O . ASN A 1 331 ? 31.239 -0.832 20.999 1.00 58.97 331 ASN A O 1
ATOM 2538 N N . ARG A 1 332 ? 32.144 1.039 20.146 1.00 47.50 332 ARG A N 1
ATOM 2539 C CA . ARG A 1 332 ? 33.342 0.594 19.431 1.00 47.50 332 ARG A CA 1
ATOM 2540 C C . ARG A 1 332 ? 33.878 1.812 18.702 1.00 47.50 332 ARG A C 1
ATOM 2542 O O . ARG A 1 332 ? 33.155 2.465 17.957 1.00 47.50 332 ARG A O 1
ATOM 2549 N N . GLN A 1 333 ? 35.121 2.135 19.025 1.00 48.94 333 GLN A N 1
ATOM 2550 C CA . GLN A 1 333 ? 35.908 3.234 18.491 1.00 48.94 333 GLN A CA 1
ATOM 2551 C C . GLN A 1 333 ? 35.594 3.480 17.014 1.00 48.94 333 GLN A C 1
ATOM 2553 O O . GLN A 1 333 ? 35.651 2.566 16.188 1.00 48.94 333 GLN A O 1
ATOM 2558 N N . ALA A 1 334 ? 35.254 4.730 16.710 1.00 46.03 334 ALA A N 1
ATOM 2559 C CA . ALA A 1 334 ? 35.163 5.253 15.364 1.00 46.03 334 ALA A CA 1
ATOM 2560 C C . ALA A 1 334 ? 36.547 5.162 14.703 1.00 46.03 334 ALA A C 1
ATOM 2562 O O . ALA A 1 334 ? 37.332 6.101 14.714 1.00 46.03 334 ALA A O 1
ATOM 2563 N N . GLY A 1 335 ? 36.851 3.996 14.140 1.00 44.69 335 GLY A N 1
ATOM 2564 C CA . GLY A 1 335 ? 37.822 3.875 13.072 1.00 44.69 335 GLY A CA 1
ATOM 2565 C C . GLY A 1 335 ? 37.177 4.447 11.820 1.00 44.69 335 GLY A C 1
ATOM 2566 O O . GLY A 1 335 ? 36.304 3.815 11.225 1.00 44.69 335 GLY A O 1
ATOM 2567 N N . THR A 1 336 ? 37.581 5.658 11.462 1.00 49.28 336 THR A N 1
ATOM 2568 C CA . THR A 1 336 ? 37.269 6.371 10.225 1.00 49.28 336 THR A CA 1
ATOM 2569 C C . THR A 1 336 ? 37.559 5.486 9.009 1.00 49.28 336 THR A C 1
ATOM 2571 O O . THR A 1 336 ? 38.624 5.560 8.406 1.00 49.28 336 THR A O 1
ATOM 2574 N N . ARG A 1 337 ? 36.613 4.629 8.608 1.00 52.31 337 ARG A N 1
ATOM 2575 C CA . ARG A 1 337 ? 36.628 3.967 7.297 1.00 52.31 337 ARG A CA 1
ATOM 2576 C C . ARG A 1 337 ? 36.098 4.943 6.251 1.00 52.31 337 ARG A C 1
ATOM 2578 O O . ARG A 1 337 ? 35.051 4.727 5.650 1.00 52.31 337 ARG A O 1
ATOM 2585 N N . GLY A 1 338 ? 36.835 6.034 6.054 1.00 57.34 338 GLY A N 1
ATOM 2586 C CA . GLY A 1 338 ? 36.818 6.733 4.778 1.00 57.34 338 GLY A CA 1
ATOM 2587 C C . GLY A 1 338 ? 37.407 5.768 3.760 1.00 57.34 338 GLY A C 1
ATOM 2588 O O . GLY A 1 338 ? 38.603 5.490 3.808 1.00 57.34 338 GLY A O 1
ATOM 2589 N N . GLY A 1 339 ? 36.557 5.178 2.919 1.00 68.38 339 GLY A N 1
ATOM 2590 C CA . GLY A 1 339 ? 37.020 4.338 1.820 1.00 68.38 339 GLY A CA 1
ATOM 2591 C C . GLY A 1 339 ? 38.061 5.105 1.009 1.00 68.38 339 GLY A C 1
ATOM 2592 O O . GLY A 1 339 ? 37.867 6.281 0.701 1.00 68.38 339 GLY A O 1
ATOM 2593 N N . SER A 1 340 ? 39.187 4.460 0.726 1.00 84.12 340 SER A N 1
ATOM 2594 C CA . SER A 1 340 ? 40.201 4.998 -0.169 1.00 84.12 340 SER A CA 1
ATOM 2595 C C . SER A 1 340 ? 39.588 5.296 -1.539 1.00 84.12 340 SER A C 1
ATOM 2597 O O . SER A 1 340 ? 38.716 4.569 -2.020 1.00 84.12 340 SER A O 1
ATOM 2599 N N . CYS A 1 341 ? 40.029 6.381 -2.175 1.00 82.56 341 CYS A N 1
ATOM 2600 C CA . CYS A 1 341 ? 39.636 6.712 -3.536 1.00 82.56 341 CYS A CA 1
ATOM 2601 C C . CYS A 1 341 ? 39.945 5.526 -4.460 1.00 82.56 341 CYS A C 1
ATOM 2603 O O . CYS A 1 341 ? 41.091 5.099 -4.559 1.00 82.56 341 CYS A O 1
ATOM 2605 N N . PHE A 1 342 ? 38.937 5.013 -5.169 1.00 83.31 342 PHE A N 1
ATOM 2606 C CA . PHE A 1 342 ? 39.084 3.843 -6.046 1.00 83.31 342 PHE A CA 1
ATOM 2607 C C . PHE A 1 342 ? 40.090 4.033 -7.194 1.00 83.31 342 PHE A C 1
ATOM 2609 O O . PHE A 1 342 ? 40.505 3.044 -7.787 1.00 83.31 342 PHE A O 1
ATOM 2616 N N . LYS A 1 343 ? 40.482 5.276 -7.513 1.00 88.00 343 LYS A N 1
ATOM 2617 C CA . LYS A 1 343 ? 41.495 5.562 -8.540 1.00 88.00 343 LYS A CA 1
ATOM 2618 C C . LYS A 1 343 ? 42.924 5.550 -7.997 1.00 88.00 343 LYS A C 1
ATOM 2620 O O . LYS A 1 343 ? 43.787 4.950 -8.619 1.00 88.00 343 LYS A O 1
ATOM 2625 N N . CYS A 1 344 ? 43.185 6.208 -6.865 1.00 92.19 344 CYS A N 1
ATOM 2626 C CA . CYS A 1 344 ? 44.553 6.416 -6.364 1.00 92.19 344 CYS A CA 1
ATOM 2627 C C . CYS A 1 344 ? 44.846 5.746 -5.013 1.00 92.19 344 CYS A C 1
ATOM 2629 O O . CYS A 1 344 ? 45.954 5.853 -4.495 1.00 92.19 344 CYS A O 1
ATOM 2631 N N . GLY A 1 345 ? 43.857 5.104 -4.393 1.00 88.31 345 GLY A N 1
ATOM 2632 C CA . GLY A 1 345 ? 43.997 4.441 -3.098 1.00 88.31 345 GLY A CA 1
ATOM 2633 C C . GLY A 1 345 ? 44.128 5.384 -1.894 1.00 88.31 345 GLY A C 1
ATOM 2634 O O . GLY A 1 345 ? 44.187 4.905 -0.763 1.00 88.31 345 GLY A O 1
ATOM 2635 N N . LYS A 1 346 ? 44.140 6.710 -2.086 1.00 85.06 346 LYS A N 1
ATOM 2636 C CA . LYS A 1 346 ? 44.281 7.683 -0.990 1.00 85.06 346 LYS A CA 1
ATOM 2637 C C . LYS A 1 346 ? 42.913 8.037 -0.384 1.00 85.06 346 LYS A C 1
ATOM 2639 O O . LYS A 1 346 ? 41.950 8.203 -1.133 1.00 85.06 346 LYS A O 1
ATOM 2644 N N . PRO A 1 347 ? 42.780 8.142 0.949 1.00 87.81 347 PRO A N 1
ATOM 2645 C CA . PRO A 1 347 ? 41.550 8.615 1.583 1.00 87.81 347 PRO A CA 1
ATOM 2646 C C . PRO A 1 347 ? 41.377 10.133 1.395 1.00 87.81 347 PRO A C 1
ATOM 2648 O O . PRO A 1 347 ? 42.293 10.830 0.962 1.00 87.81 347 PRO A O 1
ATOM 2651 N N . GLY A 1 348 ? 40.204 10.663 1.743 1.00 84.62 348 GLY A N 1
ATOM 2652 C CA . GLY A 1 348 ? 39.973 12.115 1.821 1.00 84.62 348 GLY A CA 1
ATOM 2653 C C . GLY A 1 348 ? 39.379 12.774 0.572 1.00 84.62 348 GLY A C 1
ATOM 2654 O O . GLY A 1 348 ? 39.129 13.972 0.593 1.00 84.62 348 GLY A O 1
ATOM 2655 N N . HIS A 1 349 ? 39.096 12.020 -0.492 1.00 86.75 349 HIS A N 1
ATOM 2656 C CA . HIS A 1 349 ? 38.344 12.508 -1.653 1.00 86.75 349 HIS A CA 1
ATOM 2657 C C . HIS A 1 349 ? 37.593 11.364 -2.353 1.00 86.75 349 HIS A C 1
ATOM 2659 O O . HIS A 1 349 ? 37.918 10.188 -2.185 1.00 86.75 349 HIS A O 1
ATOM 2665 N N . TRP A 1 350 ? 36.581 11.710 -3.149 1.00 84.00 350 TRP A N 1
ATOM 2666 C CA . TRP A 1 350 ? 35.849 10.763 -3.997 1.00 84.00 350 TRP A CA 1
ATOM 2667 C C . TRP A 1 350 ? 36.554 10.594 -5.347 1.00 84.00 350 TRP A C 1
ATOM 2669 O O . TRP A 1 350 ? 37.242 11.502 -5.804 1.00 84.00 350 TRP A O 1
ATOM 2679 N N . ALA A 1 351 ? 36.341 9.467 -6.035 1.00 85.94 351 ALA A N 1
ATOM 2680 C CA . ALA A 1 351 ? 36.973 9.183 -7.334 1.00 85.94 351 ALA A CA 1
ATOM 2681 C C . ALA A 1 351 ? 36.667 10.223 -8.437 1.00 85.94 351 ALA A C 1
ATOM 2683 O O . ALA A 1 351 ? 37.422 10.340 -9.405 1.00 85.94 351 ALA A O 1
ATOM 2684 N N . SER A 1 352 ? 35.578 10.982 -8.288 1.00 81.88 352 SER A N 1
ATOM 2685 C CA . SER A 1 352 ? 35.202 12.117 -9.142 1.00 81.88 352 SER A CA 1
ATOM 2686 C C . SER A 1 352 ? 36.051 13.369 -8.911 1.00 81.88 352 SER A C 1
ATOM 2688 O O . SER A 1 352 ? 36.151 14.206 -9.797 1.00 81.88 352 SER A O 1
ATOM 2690 N N . SER A 1 353 ? 36.663 13.487 -7.736 1.00 87.12 353 SER A N 1
ATOM 2691 C CA . SER A 1 353 ? 37.479 14.623 -7.299 1.00 87.12 353 SER A CA 1
ATOM 2692 C C . SER A 1 353 ? 38.930 14.197 -7.068 1.00 87.12 353 SER A C 1
ATOM 2694 O O . SER A 1 353 ? 39.615 14.772 -6.230 1.00 87.12 353 SER A O 1
ATOM 2696 N N . CYS A 1 354 ? 39.379 13.141 -7.756 1.00 88.31 354 CYS A N 1
ATOM 2697 C CA . CYS A 1 354 ? 40.749 12.654 -7.665 1.00 88.31 354 CYS A CA 1
ATOM 2698 C C . CYS A 1 354 ? 41.689 13.652 -8.356 1.00 88.31 354 CYS A C 1
ATOM 2700 O O . CYS A 1 354 ? 41.563 13.808 -9.574 1.00 88.31 354 CYS A O 1
ATOM 2702 N N . PRO A 1 355 ? 42.614 14.303 -7.626 1.00 83.81 355 PRO A N 1
ATOM 2703 C CA . PRO A 1 355 ? 43.709 15.030 -8.249 1.00 83.81 355 PRO A CA 1
ATOM 2704 C C . PRO A 1 355 ? 44.634 13.957 -8.820 1.00 83.81 355 PRO A C 1
ATOM 2706 O O . PRO A 1 355 ? 45.276 13.236 -8.057 1.00 83.81 355 PRO A O 1
ATOM 2709 N N . ALA A 1 356 ? 44.538 13.720 -10.125 1.00 60.22 356 ALA A N 1
ATOM 2710 C CA . ALA A 1 356 ? 45.353 12.721 -10.809 1.00 60.22 356 ALA A CA 1
ATOM 2711 C C . ALA A 1 356 ? 46.847 12.993 -10.597 1.00 60.22 356 ALA A C 1
ATOM 2713 O O . ALA A 1 356 ? 47.222 14.189 -10.606 1.00 60.22 356 ALA A O 1
#

Organism: Chrysotila carterae (NCBI:txid13221)

Sequence (356 aa):
AARRCAPTAQTPLPTERTADLETLRRNLAFFWLFPAVGRMHASQGVKQAAVLKQRTLSFGKARECLQSIDLTGDVPSDKAASSSWALRTPMPSGELDVKATTPANPSLQSLQGETANAHSTQEYDGGSGKRRRTGSFIFREYPKGVLDNAILSRVDAIVQQANCVGCDGRGLAEAIAKALPYGCSYRGRRRMPPQNKFAVESDRATPGSIDVRRPQSQADAKARMAQPIVINLFTQWEMGAALKYNRVKPAPVDSTENREAWFRQALRKVGAIEPRLTSIAFPHQIGCGLAGGNWDRYRQMIEQFALENPDIDVMICKLSGGAASMKPPANRQAGTRGGSCFKCGKPGHWASSCPA

pLDDT: mean 71.39, std 26.96, range [28.98, 98.88]

Secondary structure (DSSP, 8-state):
---PPPPPPPPPPPPPP---TTSSS-S-------------------------------------------------------------PPPP---------PPPPP--------------------S------PPPEEEEEETTGGG-HHHHTT-SEEEEEEESSBSS--THHHHHHHHSGGG-TTTTPPBPTTT-SBBPGGGPPPTTEEEEE-----S-HHHHTSS-EEEEEEEESSSSSTTS---SSS-----HHHHHHHHHHHHHHHHT-SSPPSEEEEETTTT-GGG---HHHHHHHHHHHHHH-TTSEEEEEEE----S-----S-S------PPPTTT--SSS-GGG---

Foldseek 3Di:
DDDDDDDDDDDDDDDDDDDDPPPPPDDDDDDDDDDDDDDDDDDDDDDDDDDDDDDDDDDDDDDDDDDDDDDDDDDDDDDDDDDDDDDDDDDDDDDDDDPDDDDDDDDDDDDDDDDDDDDDDDDDDPDPDPPQQFAAEAEDEDQAWCLHLVNFQPFQEEEAEDEFWFLDDDDVLNVCCVSPVQLRLSPPFAADPVRDGTGDPVSGDDQLAKDWGADPDPPDVVVRNRGHIYIYQHLAHDFFEQPPDDPDPPDDRRHQVSSLVSLLSNLVVLCVDPPGTQEYEYEQQRCPDRHPHDRVSSVVSQVVSSVVRRNHHYYYTYNNCNVPDPPPPPPDDPPPPQQAAPPPRHGDDHVVPDPD

Radius of gyration: 35.72 Å; chains: 1; bounding box: 107×102×97 Å